Protein AF-0000000068949747 (afdb_homodimer)

Foldseek 3Di:
DPPDDDPCPDPVNVVVVLVCVLCVCQQVLCCVQQVDGLLLLLLLLQQAVPPFDALVRSCVSSVHDSVSSVVSQVVCVVVVQKDWDQDPPPPSGITIHGDPNNNVSNVRSVVSSVVSVCVSCVVDDPVRVVVVVVVVVVVVVVVVVVVVVVVVVVVD/DPDDDDPCPDPVNVVVVLVCVLCVCQQVLCCVQQVDGLLLLLLLLQQAVPPFDALVRSCVSSVHDSVSSVVSQVVCVVVVQKDWDQDPPPPSGITIHGDPNNNVSNVRSVVSSVVSVCVSCVVDDPVRVVVVVVVVVVVVVVVVVVVVVVVVVVVD

pLDDT: mean 90.27, std 13.34, range [43.94, 98.75]

Structure (mmCIF, N/CA/C/O backbone):
data_AF-0000000068949747-model_v1
#
loop_
_entity.id
_entity.type
_entity.pdbx_description
1 polymer 'MarR family transcriptional regulator'
#
loop_
_atom_site.group_PDB
_atom_site.id
_atom_site.type_symbol
_atom_site.label_atom_id
_atom_site.label_alt_id
_atom_site.label_comp_id
_atom_site.label_asym_id
_atom_site.label_entity_id
_atom_site.label_seq_id
_atom_site.pdbx_PDB_ins_code
_atom_site.Cartn_x
_atom_site.Cartn_y
_atom_site.Cartn_z
_atom_site.occupancy
_atom_site.B_iso_or_equiv
_atom_site.auth_seq_id
_atom_site.auth_comp_id
_atom_site.auth_asym_id
_atom_site.auth_atom_id
_atom_site.pdbx_PDB_model_num
ATOM 1 N N . MET A 1 1 ? -10 -22.422 -23.297 1 47.47 1 MET A N 1
ATOM 2 C CA . MET A 1 1 ? -10.062 -21.922 -21.922 1 47.47 1 MET A CA 1
ATOM 3 C C . MET A 1 1 ? -9.211 -20.672 -21.766 1 47.47 1 MET A C 1
ATOM 5 O O . MET A 1 1 ? -8.109 -20.594 -22.297 1 47.47 1 MET A O 1
ATOM 9 N N . LYS A 1 2 ? -9.805 -19.562 -21.672 1 61.66 2 LYS A N 1
ATOM 10 C CA . LYS A 1 2 ? -9.047 -18.312 -21.641 1 61.66 2 LYS A CA 1
ATOM 11 C C . LYS A 1 2 ? -7.906 -18.359 -20.641 1 61.66 2 LYS A C 1
ATOM 13 O O . LYS A 1 2 ? -8.086 -18.844 -19.516 1 61.66 2 LYS A O 1
ATOM 18 N N . PRO A 1 3 ? -6.707 -18.188 -21.109 1 77.12 3 PRO A N 1
ATOM 19 C CA . PRO A 1 3 ? -5.57 -18.25 -20.172 1 77.12 3 PRO A CA 1
ATOM 20 C C . PRO A 1 3 ? -5.793 -17.406 -18.922 1 77.12 3 PRO A C 1
ATOM 22 O O . PRO A 1 3 ? -6.508 -16.406 -18.969 1 77.12 3 PRO A O 1
ATOM 25 N N . LEU A 1 4 ? -5.5 -18.031 -17.781 1 79.44 4 LEU A N 1
ATOM 26 C CA . LEU A 1 4 ? -5.602 -17.297 -16.516 1 79.44 4 LEU A CA 1
ATOM 27 C C . LEU A 1 4 ? -4.797 -16 -16.594 1 79.44 4 LEU 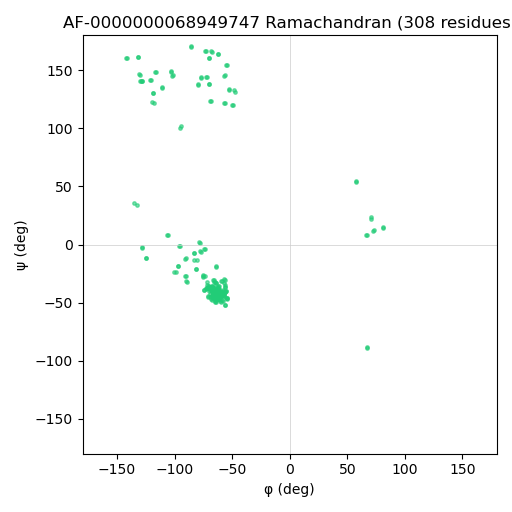A C 1
ATOM 29 O O . LEU A 1 4 ? -3.701 -15.969 -17.156 1 79.44 4 LEU A O 1
ATOM 33 N N . PRO A 1 5 ? -5.418 -14.984 -16.156 1 85.75 5 PRO A N 1
ATOM 34 C CA . PRO A 1 5 ? -4.656 -13.734 -16.109 1 85.75 5 PRO A CA 1
ATOM 35 C C . PRO A 1 5 ? -3.383 -13.844 -15.273 1 85.75 5 PRO A C 1
ATOM 37 O O . PRO A 1 5 ? -3.311 -14.672 -14.359 1 85.75 5 PRO A O 1
ATOM 40 N N . ARG A 1 6 ? -2.443 -13.172 -15.703 1 91.44 6 ARG A N 1
ATOM 41 C CA . ARG A 1 6 ? -1.172 -13.156 -14.984 1 91.44 6 ARG A CA 1
ATOM 42 C C . ARG A 1 6 ? -1.23 -12.219 -13.789 1 91.44 6 ARG A C 1
ATOM 44 O O . ARG A 1 6 ? -1.752 -11.102 -13.883 1 91.44 6 ARG A O 1
ATOM 51 N N . LEU A 1 7 ? -0.661 -12.68 -12.656 1 95.38 7 LEU A N 1
ATOM 52 C CA . LEU A 1 7 ? -0.687 -11.938 -11.398 1 95.38 7 LEU A CA 1
ATOM 53 C C . LEU A 1 7 ? -0.103 -10.539 -11.578 1 95.38 7 LEU A C 1
ATOM 55 O O . LEU A 1 7 ? -0.646 -9.562 -11.055 1 95.38 7 LEU A O 1
ATOM 59 N N . ASP A 1 8 ? 1.012 -10.445 -12.398 1 93.62 8 ASP A N 1
ATOM 60 C CA . ASP A 1 8 ? 1.737 -9.188 -12.523 1 93.62 8 ASP A CA 1
ATOM 61 C C . ASP A 1 8 ? 1.018 -8.227 -13.469 1 93.62 8 ASP A C 1
ATOM 63 O O . ASP A 1 8 ? 1.45 -7.086 -13.648 1 93.62 8 ASP A O 1
ATOM 67 N N . GLN A 1 9 ? -0.154 -8.672 -13.984 1 92.69 9 GLN A N 1
ATOM 68 C CA . GLN A 1 9 ? -0.927 -7.809 -14.875 1 92.69 9 GLN A CA 1
ATOM 69 C C . GLN A 1 9 ? -2.033 -7.082 -14.117 1 92.69 9 GLN A C 1
ATOM 71 O O . GLN A 1 9 ? -2.629 -6.137 -14.633 1 92.69 9 GLN A O 1
ATOM 76 N N . PHE A 1 10 ? -2.344 -7.598 -12.984 1 96 10 PHE A N 1
ATOM 77 C CA . PHE A 1 10 ? -3.383 -6.949 -12.188 1 96 10 PHE A CA 1
ATOM 78 C C . PHE A 1 10 ? -2.893 -5.613 -11.641 1 96 10 PHE A C 1
ATOM 80 O O . PHE A 1 10 ? -1.754 -5.508 -11.18 1 96 10 PHE A O 1
ATOM 87 N N . LEU A 1 11 ? -3.783 -4.598 -11.688 1 96.56 11 LEU A N 1
ATOM 88 C CA . LEU A 1 11 ? -3.451 -3.281 -11.164 1 96.56 11 LEU A CA 1
ATOM 89 C C . LEU A 1 11 ? -3.238 -3.34 -9.648 1 96.56 11 LEU A C 1
ATOM 91 O O . LEU A 1 11 ? -2.3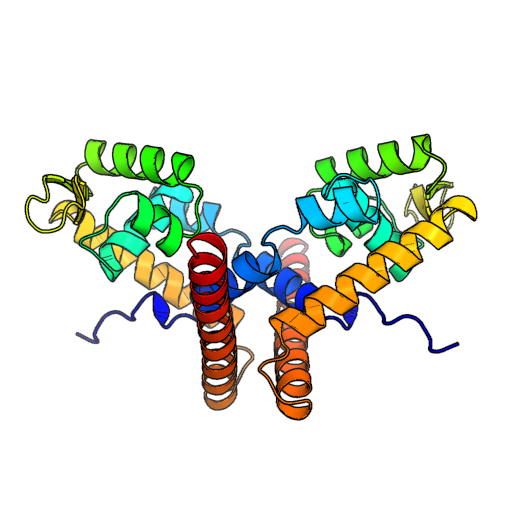98 -2.615 -9.109 1 96.56 11 LEU A O 1
ATOM 95 N N . THR A 1 12 ? -3.945 -4.207 -8.961 1 95.19 12 THR A N 1
ATOM 96 C CA . THR A 1 12 ? -3.766 -4.379 -7.527 1 95.19 12 THR A CA 1
ATOM 97 C C . THR A 1 12 ? -2.336 -4.797 -7.203 1 95.19 12 THR A C 1
ATOM 99 O O . THR A 1 12 ? -1.739 -4.305 -6.242 1 95.19 12 THR A O 1
ATOM 102 N N . TYR A 1 13 ? -1.8 -5.68 -8.023 1 95.81 13 TYR A N 1
ATOM 103 C CA . TYR A 1 13 ? -0.443 -6.172 -7.809 1 95.81 13 TYR A CA 1
ATOM 104 C C . TYR A 1 13 ? 0.58 -5.066 -8.047 1 95.81 13 TYR A C 1
ATOM 106 O O . TYR A 1 13 ? 1.478 -4.855 -7.223 1 95.81 13 TYR A O 1
ATOM 114 N N . ARG A 1 14 ? 0.433 -4.355 -9.133 1 94.62 14 ARG A N 1
ATOM 115 C CA . ARG A 1 14 ? 1.346 -3.271 -9.484 1 94.62 14 ARG A CA 1
ATOM 116 C C . ARG A 1 14 ? 1.289 -2.156 -8.445 1 94.62 14 ARG A C 1
ATOM 118 O O . ARG A 1 14 ? 2.316 -1.569 -8.102 1 94.62 14 ARG A O 1
ATOM 125 N N . LEU A 1 15 ? 0.099 -1.867 -7.961 1 94.94 15 LEU A N 1
ATOM 126 C CA . LEU A 1 15 ? -0.085 -0.87 -6.91 1 94.94 15 LEU A CA 1
ATOM 127 C C . LEU A 1 15 ? 0.679 -1.259 -5.648 1 94.94 15 LEU A C 1
ATOM 129 O O . LEU A 1 15 ? 1.339 -0.417 -5.035 1 94.94 15 LEU A O 1
ATOM 133 N N . HIS A 1 16 ? 0.597 -2.506 -5.301 1 93.31 16 HIS A N 1
ATOM 134 C CA . HIS A 1 16 ? 1.294 -2.994 -4.117 1 93.31 16 HIS A CA 1
ATOM 135 C C . HIS A 1 16 ? 2.805 -2.873 -4.277 1 93.31 16 HIS A C 1
ATOM 137 O O . HIS A 1 16 ? 3.508 -2.52 -3.326 1 93.31 16 HIS A O 1
ATOM 143 N N . GLN A 1 17 ? 3.264 -3.182 -5.434 1 92.88 17 GLN A N 1
ATOM 144 C CA . GLN A 1 17 ? 4.695 -3.082 -5.688 1 92.88 17 GLN A CA 1
ATOM 145 C C . GLN A 1 17 ? 5.184 -1.642 -5.547 1 92.88 17 GLN A C 1
ATOM 147 O O . GLN A 1 17 ? 6.223 -1.388 -4.934 1 92.88 17 GLN A O 1
ATOM 152 N N . VAL A 1 18 ? 4.426 -0.698 -6.051 1 93.56 18 VAL A N 1
ATOM 153 C CA . VAL A 1 18 ? 4.816 0.707 -6 1 93.56 18 VAL A CA 1
ATOM 154 C C . VAL A 1 18 ? 4.695 1.222 -4.566 1 93.56 18 VAL A C 1
ATOM 156 O O . VAL A 1 18 ? 5.531 2.008 -4.109 1 93.56 18 VAL A O 1
ATOM 159 N N . ASN A 1 19 ? 3.678 0.769 -3.865 1 93.19 19 ASN A N 1
ATOM 160 C CA . ASN A 1 19 ? 3.518 1.182 -2.475 1 93.19 19 ASN A CA 1
ATOM 161 C C . ASN A 1 19 ? 4.684 0.704 -1.612 1 93.19 19 ASN A C 1
ATOM 163 O O . ASN A 1 19 ? 5.133 1.422 -0.718 1 93.19 19 ASN A O 1
ATOM 167 N N . LYS A 1 20 ? 5.098 -0.492 -1.832 1 89.88 20 LYS A N 1
ATOM 168 C CA . LYS A 1 20 ? 6.262 -1.004 -1.118 1 89.88 20 LYS A CA 1
ATOM 169 C C . LYS A 1 20 ? 7.484 -0.119 -1.355 1 89.88 20 LYS A C 1
ATOM 171 O O . LYS A 1 20 ? 8.242 0.162 -0.426 1 89.88 20 LYS A O 1
ATOM 176 N N . LEU A 1 21 ? 7.637 0.318 -2.551 1 84.56 21 LEU A N 1
ATOM 177 C CA . LEU A 1 21 ? 8.727 1.225 -2.904 1 84.56 21 LEU A CA 1
ATOM 178 C C . LEU A 1 21 ? 8.578 2.559 -2.18 1 84.56 21 LEU A C 1
ATOM 180 O O . LEU A 1 21 ? 9.562 3.111 -1.683 1 84.56 21 LEU A O 1
ATOM 184 N N . SER A 1 22 ? 7.344 3.008 -2.172 1 88.62 22 SER A N 1
ATOM 185 C CA . SER A 1 22 ? 7.047 4.289 -1.535 1 88.62 22 SER A CA 1
ATOM 186 C C . SER A 1 22 ? 7.277 4.223 -0.029 1 88.62 22 SER A C 1
ATOM 188 O O . SER A 1 22 ? 7.676 5.215 0.586 1 88.62 22 SER A O 1
ATOM 190 N N . ASP A 1 23 ? 7.09 3.117 0.527 1 88.88 23 ASP A N 1
ATOM 191 C CA . ASP A 1 23 ? 7.184 2.965 1.977 1 88.88 23 ASP A CA 1
ATOM 192 C C . ASP A 1 23 ? 8.602 2.602 2.4 1 88.88 23 ASP A C 1
ATOM 194 O O . ASP A 1 23 ? 8.938 2.648 3.588 1 88.88 23 ASP A O 1
ATOM 198 N N . LYS A 1 24 ? 9.352 2.264 1.355 1 85.88 24 LYS A N 1
ATOM 199 C CA . LYS A 1 24 ? 10.727 1.849 1.651 1 85.88 24 LYS A CA 1
ATOM 200 C C . LYS A 1 24 ? 11.477 2.936 2.414 1 85.88 24 LYS A C 1
ATOM 202 O O . LYS A 1 24 ? 11.484 4.098 2.002 1 85.88 24 LYS A O 1
ATOM 207 N N . ASP A 1 25 ? 11.977 2.641 3.578 1 89.44 25 ASP A N 1
ATOM 208 C CA . ASP A 1 25 ? 12.852 3.463 4.41 1 89.44 25 ASP A CA 1
ATOM 209 C C . ASP A 1 25 ? 12.078 4.625 5.031 1 89.44 25 ASP A C 1
ATOM 211 O O . ASP A 1 25 ? 12.68 5.605 5.48 1 89.44 25 ASP A O 1
ATOM 215 N N . SER A 1 26 ? 10.734 4.59 4.941 1 93.69 26 SER A N 1
ATOM 216 C CA . SER A 1 26 ? 9.945 5.664 5.523 1 93.69 26 SER A CA 1
ATOM 217 C C . SER A 1 26 ? 10.203 5.793 7.023 1 93.69 26 SER A C 1
ATOM 219 O O . SER A 1 26 ? 10.383 6.902 7.535 1 93.69 26 SER A O 1
ATOM 221 N N . ALA A 1 27 ? 10.266 4.684 7.672 1 95.06 27 ALA A N 1
ATOM 222 C CA . ALA A 1 27 ? 10.523 4.688 9.109 1 95.06 27 ALA A CA 1
ATOM 223 C C . ALA A 1 27 ? 11.875 5.32 9.43 1 95.06 27 ALA A C 1
ATOM 225 O O . ALA A 1 27 ? 11.977 6.164 10.32 1 95.06 27 ALA A O 1
ATOM 226 N N . ALA A 1 28 ? 12.828 4.945 8.641 1 96.19 28 ALA A N 1
ATOM 227 C CA . ALA A 1 28 ? 14.164 5.5 8.844 1 96.19 28 ALA A CA 1
ATOM 228 C C . ALA A 1 28 ? 14.18 7.004 8.57 1 96.19 28 ALA A C 1
ATOM 230 O O . ALA A 1 28 ? 14.828 7.762 9.289 1 96.19 28 ALA A O 1
ATOM 231 N N . ALA A 1 29 ? 13.492 7.391 7.578 1 96.44 29 ALA A N 1
ATOM 232 C CA . ALA A 1 29 ? 13.461 8.805 7.207 1 96.44 29 ALA A CA 1
ATOM 233 C C . ALA A 1 29 ? 12.82 9.641 8.312 1 96.44 29 ALA A C 1
ATOM 235 O O . ALA A 1 29 ? 13.352 10.695 8.688 1 96.44 29 ALA A O 1
ATOM 236 N N . TYR A 1 30 ? 11.703 9.203 8.859 1 97.44 30 TYR A N 1
ATOM 237 C CA . TYR A 1 30 ? 11.039 9.938 9.93 1 97.44 30 TYR A CA 1
ATOM 238 C C . TYR A 1 30 ? 11.922 10.016 11.172 1 97.44 30 TYR A C 1
ATOM 240 O O . TYR A 1 30 ? 12 11.062 11.812 1 97.44 30 TYR A O 1
ATOM 248 N N . LEU A 1 31 ? 12.531 8.953 11.477 1 97.69 31 LEU A N 1
ATOM 249 C CA . LEU A 1 31 ? 13.398 8.93 12.656 1 97.69 31 LEU A CA 1
ATOM 250 C C . LEU A 1 31 ? 14.586 9.867 12.469 1 97.69 31 LEU A C 1
ATOM 252 O O . LEU A 1 31 ? 14.898 10.656 13.367 1 97.69 31 LEU A O 1
ATOM 256 N N . GLU A 1 32 ? 15.18 9.812 11.328 1 97.44 32 GLU A N 1
ATOM 257 C CA . GLU A 1 32 ? 16.406 10.562 11.062 1 97.44 32 GLU A CA 1
ATOM 258 C C . GLU A 1 32 ? 16.109 12.055 10.914 1 97.44 32 GLU A C 1
ATOM 260 O O . GLU A 1 32 ? 16.875 12.891 11.406 1 97.44 32 GLU A O 1
ATOM 265 N N . GLN A 1 33 ? 15.031 12.375 10.305 1 96.69 33 GLN A N 1
ATOM 266 C CA . GLN A 1 33 ? 14.797 13.766 9.938 1 96.69 33 GLN A CA 1
ATOM 267 C C . GLN A 1 33 ? 13.875 14.453 10.945 1 96.69 33 GLN A C 1
ATOM 269 O O . GLN A 1 33 ? 13.914 15.672 11.094 1 96.69 33 GLN A O 1
ATOM 274 N N . CYS A 1 34 ? 13.078 13.656 11.648 1 97.44 34 CYS A N 1
ATOM 275 C CA . CYS A 1 34 ? 12.094 14.281 12.523 1 97.44 34 CYS A CA 1
ATOM 276 C C . CYS A 1 34 ? 12.234 13.773 13.953 1 97.44 34 CYS A C 1
ATOM 278 O O . CYS A 1 34 ? 11.594 14.297 14.867 1 97.44 34 CYS A O 1
ATOM 280 N N . GLY A 1 35 ? 13 12.742 14.094 1 97.94 35 GLY A N 1
ATOM 281 C CA . GLY A 1 35 ? 13.141 12.164 15.422 1 97.94 35 GLY A CA 1
ATOM 282 C C . GLY A 1 35 ? 11.883 11.453 15.898 1 97.94 35 GLY A C 1
ATOM 283 O O . GLY A 1 35 ? 11.625 11.375 17.094 1 97.94 35 GLY A O 1
ATOM 284 N N . LEU A 1 36 ? 11.047 11.023 15.016 1 98.31 36 LEU A N 1
ATOM 285 C CA . LEU A 1 36 ? 9.773 10.391 15.352 1 98.31 36 LEU A CA 1
ATOM 286 C C . LEU A 1 36 ? 9.695 8.984 14.758 1 98.31 36 LEU A C 1
ATOM 288 O O . LEU A 1 36 ? 10.133 8.758 13.625 1 98.31 36 LEU A O 1
ATOM 292 N N . PRO A 1 37 ? 9.102 8.078 15.555 1 98.06 37 PRO A N 1
ATOM 293 C CA . PRO A 1 37 ? 8.727 6.816 14.922 1 98.06 37 PRO A CA 1
ATOM 294 C C . PRO A 1 37 ? 7.703 7 13.805 1 98.06 37 PRO A C 1
ATOM 296 O O . PRO A 1 37 ? 7.004 8.016 13.758 1 98.06 37 PRO A O 1
ATOM 299 N N . LEU A 1 38 ? 7.562 6 12.984 1 97.25 38 LEU A N 1
ATOM 300 C CA . LEU A 1 38 ? 6.742 6.086 11.781 1 97.25 38 LEU A CA 1
ATOM 301 C C . LEU A 1 38 ? 5.316 6.504 12.117 1 97.25 38 LEU A C 1
ATOM 303 O O . LEU A 1 38 ? 4.781 7.445 11.523 1 97.25 38 LEU A O 1
ATOM 307 N N . GLY A 1 39 ? 4.719 5.785 13.062 1 97.81 39 GLY A N 1
ATOM 308 C CA . GLY A 1 39 ? 3.346 6.086 13.43 1 97.81 39 GLY A CA 1
ATOM 309 C C . GLY A 1 39 ? 3.156 7.516 13.914 1 97.81 39 GLY A C 1
ATOM 310 O O . GLY A 1 39 ? 2.191 8.18 13.531 1 97.81 39 GLY A O 1
ATOM 311 N N . GLU A 1 40 ? 4.055 7.965 14.711 1 98.56 40 GLU A N 1
ATOM 312 C CA . GLU A 1 40 ? 4.004 9.336 15.203 1 98.56 40 GLU A CA 1
ATOM 313 C C . GLU A 1 40 ? 4.227 10.344 14.078 1 98.56 40 GLU A C 1
ATOM 315 O O . GLU A 1 40 ? 3.549 11.367 14.008 1 98.56 40 GLU A O 1
ATOM 320 N N . GLY A 1 41 ? 5.164 10.039 13.25 1 98.44 41 GLY A N 1
ATOM 321 C CA . GLY A 1 41 ? 5.426 10.898 12.102 1 98.44 41 GLY A CA 1
ATOM 322 C C . GLY A 1 41 ? 4.227 11.062 11.188 1 98.44 41 GLY A C 1
ATOM 323 O O . GLY A 1 41 ? 3.885 12.18 10.797 1 98.44 41 GLY A O 1
ATOM 324 N N . ARG A 1 42 ? 3.633 9.961 10.875 1 97.94 42 ARG A N 1
ATOM 325 C CA . ARG A 1 42 ? 2.449 9.992 10.023 1 97.94 42 ARG A CA 1
ATOM 326 C C . ARG A 1 42 ? 1.317 10.773 10.688 1 97.94 42 ARG A C 1
ATOM 328 O O . ARG A 1 42 ? 0.599 11.523 10.023 1 97.94 42 ARG A O 1
ATOM 335 N N . CYS A 1 43 ? 1.176 10.578 11.938 1 98.56 43 CYS A N 1
ATOM 336 C CA . CYS A 1 43 ? 0.145 11.305 12.672 1 98.56 43 CYS A CA 1
ATOM 337 C C . CYS A 1 43 ? 0.431 12.805 12.68 1 98.56 43 CYS A C 1
ATOM 339 O O . CYS A 1 43 ? -0.47 13.609 12.453 1 98.56 43 CYS A O 1
ATOM 341 N N . LEU A 1 44 ? 1.656 13.172 12.922 1 98.69 44 LEU A N 1
ATOM 342 C CA . LEU A 1 44 ? 2.025 14.586 12.93 1 98.69 44 LEU A CA 1
ATOM 343 C C . LEU A 1 44 ? 1.734 15.227 11.578 1 98.69 44 LEU A C 1
ATOM 345 O O . LEU A 1 44 ? 1.176 16.328 11.516 1 98.69 44 LEU A O 1
ATOM 349 N N . ALA A 1 45 ? 2.088 14.539 10.562 1 98.31 45 ALA A N 1
ATOM 350 C CA . ALA A 1 45 ? 1.856 15.039 9.203 1 98.31 45 ALA A CA 1
ATOM 351 C C . ALA A 1 45 ? 0.365 15.211 8.938 1 98.31 45 ALA A C 1
ATOM 353 O O . ALA A 1 45 ? -0.055 16.234 8.375 1 98.31 45 ALA A O 1
ATOM 354 N N . ALA A 1 46 ? -0.369 14.227 9.312 1 98.19 46 ALA A N 1
ATOM 355 C CA . ALA A 1 46 ? -1.811 14.273 9.086 1 98.19 46 ALA A CA 1
ATOM 356 C C . ALA A 1 46 ? -2.461 15.391 9.891 1 98.19 46 ALA A C 1
ATOM 358 O O . ALA A 1 46 ? -3.301 16.141 9.375 1 98.19 46 ALA A O 1
ATOM 359 N N . ILE A 1 47 ? -2.082 15.523 11.086 1 98.12 47 ILE A N 1
ATOM 360 C CA . ILE A 1 47 ? -2.646 16.562 11.938 1 98.12 47 ILE A CA 1
ATOM 361 C C . ILE A 1 47 ? -2.279 17.938 11.383 1 98.12 47 ILE A C 1
ATOM 363 O O . ILE A 1 47 ? -3.131 18.828 11.297 1 98.12 47 ILE A O 1
ATOM 367 N N . GLY A 1 48 ? -1.081 18.141 11.07 1 97.62 48 GLY A N 1
ATOM 368 C CA . GLY A 1 48 ? -0.655 19.406 10.5 1 97.62 48 GLY A CA 1
ATOM 369 C C . GLY A 1 48 ? -1.398 19.781 9.227 1 97.62 48 GLY A C 1
ATOM 370 O O . GLY A 1 48 ? -1.657 20.953 8.969 1 97.62 48 GLY A O 1
ATOM 371 N N . ALA A 1 49 ? -1.808 18.797 8.508 1 97.12 49 ALA A N 1
ATOM 372 C CA . ALA A 1 49 ? -2.408 19.016 7.191 1 97.12 49 ALA A CA 1
ATOM 373 C C . ALA A 1 49 ? -3.92 19.203 7.305 1 97.12 49 ALA A C 1
ATOM 375 O O . ALA A 1 49 ? -4.527 19.922 6.516 1 97.12 49 ALA A O 1
ATOM 376 N N . PHE A 1 50 ? -4.531 18.5 8.328 1 95.94 50 PHE A N 1
ATOM 377 C CA . PHE A 1 50 ? -5.98 18.344 8.234 1 95.94 50 PHE A CA 1
ATOM 378 C C . PHE A 1 50 ? -6.656 18.781 9.531 1 95.94 50 PHE A C 1
ATOM 380 O O . PHE A 1 50 ? -7.887 18.766 9.625 1 95.94 50 PHE A O 1
ATOM 387 N N . ALA A 1 51 ? -5.922 19.156 10.508 1 92.56 51 ALA A N 1
ATOM 388 C CA . ALA A 1 51 ? -6.508 19.469 11.805 1 92.56 51 ALA A CA 1
ATOM 389 C C . ALA A 1 51 ? -7.605 20.531 11.664 1 92.56 51 ALA A C 1
ATOM 391 O O . ALA A 1 51 ? -7.609 21.312 10.711 1 92.56 51 ALA A O 1
ATOM 392 N N . PRO A 1 52 ? -8.539 20.562 12.555 1 94 52 PRO A N 1
ATOM 393 C CA . PRO A 1 52 ? -8.641 19.656 13.703 1 94 52 PRO A CA 1
ATOM 394 C C . PRO A 1 52 ? -9.18 18.266 13.312 1 94 52 PRO A C 1
ATOM 396 O O . PRO A 1 52 ? -10.008 18.156 12.406 1 94 52 PRO A O 1
ATOM 399 N N . LEU A 1 53 ? -8.602 17.188 14.008 1 95.06 53 LEU A N 1
ATOM 400 C CA . LEU A 1 53 ? -8.992 15.82 13.695 1 95.06 53 LEU A CA 1
ATOM 401 C C . LEU A 1 53 ? -9.398 15.07 14.961 1 95.06 53 LEU A C 1
ATOM 403 O O . LEU A 1 53 ? -8.766 15.227 16.016 1 95.06 53 LEU A O 1
ATOM 407 N N . SER A 1 54 ? -10.461 14.242 14.852 1 94.19 54 SER A N 1
ATOM 408 C CA . SER A 1 54 ? -10.688 13.219 15.859 1 94.19 54 SER A CA 1
ATOM 409 C C . SER A 1 54 ? -9.688 12.078 15.727 1 94.19 54 SER A C 1
ATOM 411 O O . SER A 1 54 ? -8.977 11.977 14.719 1 94.19 54 SER A O 1
ATOM 413 N N . VAL A 1 55 ? -9.617 11.25 16.719 1 93.69 55 VAL A N 1
ATOM 414 C CA . VAL A 1 55 ? -8.711 10.109 16.672 1 93.69 55 VAL A CA 1
ATOM 415 C C . VAL A 1 55 ? -9.102 9.188 15.516 1 93.69 55 VAL A C 1
ATOM 417 O O . VAL A 1 55 ? -8.242 8.633 14.828 1 93.69 55 VAL A O 1
ATOM 420 N N . ASN A 1 56 ? -10.344 9.07 15.273 1 92.56 56 ASN A N 1
ATOM 421 C CA . ASN A 1 56 ? -10.82 8.25 14.164 1 92.56 56 ASN A CA 1
ATOM 422 C C . ASN A 1 56 ? -10.422 8.836 12.812 1 92.56 56 ASN A C 1
ATOM 424 O O . ASN A 1 56 ? -9.961 8.109 11.93 1 92.56 56 ASN A O 1
ATOM 428 N N . GLU A 1 57 ? -10.617 10.07 12.672 1 93.75 57 GLU A N 1
ATOM 429 C CA . GLU A 1 57 ? -10.188 10.75 11.445 1 93.75 57 GLU A CA 1
ATOM 430 C C . GLU A 1 57 ? -8.672 10.648 11.266 1 93.75 57 GLU A C 1
ATOM 432 O O . GLU A 1 57 ? -8.188 10.492 10.141 1 93.75 57 GLU A O 1
ATOM 437 N N . LEU A 1 58 ? -7.996 10.758 12.367 1 96.62 58 LEU A N 1
ATOM 438 C CA . LEU A 1 58 ? -6.539 10.664 12.328 1 96.62 58 LEU A CA 1
ATOM 439 C C . LEU A 1 58 ? -6.094 9.297 11.828 1 96.62 58 LEU A C 1
ATOM 441 O O . LEU A 1 58 ? -5.191 9.195 10.992 1 96.62 58 LEU A O 1
ATOM 445 N N . ALA A 1 59 ? -6.738 8.281 12.328 1 95.56 59 ALA A N 1
ATOM 446 C CA . ALA A 1 59 ? -6.41 6.926 11.898 1 95.56 59 ALA A CA 1
ATOM 447 C C . ALA A 1 59 ? -6.543 6.785 10.383 1 95.56 59 ALA A C 1
ATOM 449 O O . ALA A 1 59 ? -5.648 6.25 9.719 1 95.56 59 ALA A O 1
ATOM 450 N N . HIS A 1 60 ? -7.578 7.375 9.812 1 91.81 60 HIS A N 1
ATOM 451 C CA . HIS A 1 60 ? -7.844 7.312 8.383 1 91.81 60 HIS A CA 1
ATOM 452 C C . HIS A 1 60 ? -6.836 8.148 7.594 1 91.81 60 HIS A C 1
ATOM 454 O O . HIS A 1 60 ? -6.215 7.652 6.652 1 91.81 60 HIS A O 1
ATOM 460 N N . ARG A 1 61 ? -6.566 9.32 8.062 1 95.19 61 ARG A N 1
ATOM 461 C CA . ARG A 1 61 ? -5.73 10.273 7.332 1 95.19 61 ARG A CA 1
ATOM 462 C C . ARG A 1 61 ? -4.258 9.883 7.418 1 95.19 61 ARG A C 1
ATOM 464 O O . ARG A 1 61 ? -3.479 10.18 6.508 1 95.19 61 ARG A O 1
ATOM 471 N N . ALA A 1 62 ? -3.855 9.211 8.453 1 96.06 62 ALA A N 1
ATOM 472 C CA . ALA A 1 62 ? -2.467 8.805 8.641 1 96.06 62 ALA A CA 1
ATOM 473 C C . ALA A 1 62 ? -2.24 7.379 8.148 1 96.06 62 ALA A C 1
ATOM 475 O O . ALA A 1 62 ? -1.121 6.863 8.211 1 96.06 62 ALA A O 1
ATOM 476 N N . ASN A 1 63 ? -3.264 6.758 7.684 1 91.5 63 ASN A N 1
ATOM 477 C CA . ASN A 1 63 ? -3.205 5.375 7.219 1 91.5 63 ASN A CA 1
ATOM 478 C C . ASN A 1 63 ? -2.711 4.438 8.32 1 91.5 63 ASN A C 1
ATOM 480 O O . ASN A 1 63 ? -1.771 3.67 8.109 1 91.5 63 ASN A O 1
ATOM 484 N N . LEU A 1 64 ? -3.363 4.496 9.422 1 94.19 64 LEU A N 1
ATOM 485 C CA . LEU A 1 64 ? -3.082 3.674 10.594 1 94.19 64 LEU A CA 1
ATOM 486 C C . LEU A 1 64 ? -4.363 3.043 11.133 1 94.19 64 LEU A C 1
ATOM 488 O O . LEU A 1 64 ? -5.465 3.488 10.812 1 94.19 64 LEU A O 1
ATOM 492 N N . THR A 1 65 ? -4.195 1.993 11.938 1 91.81 65 THR A N 1
ATOM 493 C CA . THR A 1 65 ? -5.332 1.509 12.719 1 91.81 65 THR A CA 1
ATOM 494 C C . THR A 1 65 ? -5.695 2.5 13.82 1 91.81 65 THR A C 1
ATOM 496 O O . THR A 1 65 ? -4.887 3.354 14.188 1 91.81 65 THR A O 1
ATOM 499 N N . LYS A 1 66 ? -6.906 2.375 14.312 1 94.62 66 LYS A N 1
ATOM 500 C CA . LYS A 1 66 ? -7.348 3.254 15.391 1 94.62 66 LYS A CA 1
ATOM 501 C C . LYS A 1 66 ? -6.418 3.154 16.594 1 94.62 66 LYS A C 1
ATOM 503 O O . LYS A 1 66 ? -6.086 4.168 17.219 1 94.62 66 LYS A O 1
ATOM 508 N N . GLY A 1 67 ? -6.02 1.963 16.922 1 96.5 67 GLY A N 1
ATOM 509 C CA . GLY A 1 67 ? -5.117 1.759 18.047 1 96.5 67 GLY A CA 1
ATOM 510 C C . GLY A 1 67 ? -3.77 2.43 17.859 1 96.5 67 GLY A C 1
ATOM 511 O O . GLY A 1 67 ? -3.254 3.07 18.781 1 96.5 67 GLY A O 1
ATOM 512 N N . GLN A 1 68 ? -3.166 2.273 16.703 1 96.56 68 GLN A N 1
ATOM 513 C CA . GLN A 1 68 ? -1.889 2.902 16.375 1 96.56 68 GLN A CA 1
ATOM 514 C C . GLN A 1 68 ? -1.998 4.426 16.422 1 96.56 68 GLN A C 1
ATOM 516 O O . GLN A 1 68 ? -1.11 5.098 16.953 1 96.56 68 GLN A O 1
ATOM 521 N N . ALA A 1 69 ? -3.125 4.895 15.867 1 97.62 69 ALA A N 1
ATOM 522 C CA . ALA A 1 69 ? -3.342 6.34 15.836 1 97.62 69 ALA A CA 1
ATOM 523 C C . ALA A 1 69 ? -3.49 6.898 17.25 1 97.62 69 ALA A C 1
ATOM 525 O O . ALA A 1 69 ? -2.922 7.945 17.562 1 97.62 69 ALA A O 1
ATOM 526 N N . SER A 1 70 ? -4.223 6.227 18.047 1 97.56 70 SER A N 1
ATOM 527 C CA . SER A 1 70 ? -4.434 6.668 19.422 1 97.56 70 SER A CA 1
ATOM 528 C C . SER A 1 70 ? -3.115 6.73 20.188 1 97.56 70 SER A C 1
ATOM 530 O O . SER A 1 70 ? -2.811 7.742 20.828 1 97.56 70 SER A O 1
ATOM 532 N N . ARG A 1 71 ? -2.367 5.695 20.094 1 98.38 71 ARG A N 1
ATOM 533 C CA . ARG A 1 71 ? -1.086 5.633 20.797 1 98.38 71 ARG A CA 1
ATOM 534 C C . ARG A 1 71 ? -0.135 6.711 20.281 1 98.38 71 ARG A C 1
ATOM 536 O O . ARG A 1 71 ? 0.553 7.363 21.078 1 98.38 71 ARG A O 1
ATOM 543 N N . SER A 1 72 ? -0.093 6.84 19.016 1 98.62 72 SER A N 1
ATOM 544 C CA . SER A 1 72 ? 0.785 7.84 18.406 1 98.62 72 SER A CA 1
ATOM 545 C C . SER A 1 72 ? 0.361 9.25 18.797 1 98.62 72 SER A C 1
ATOM 547 O O . SER A 1 72 ? 1.206 10.102 19.078 1 98.62 72 SER A O 1
ATOM 549 N N . ALA A 1 73 ? -0.927 9.469 18.781 1 98.06 73 ALA A N 1
ATOM 550 C CA . ALA A 1 73 ? -1.444 10.766 19.203 1 98.06 73 ALA A CA 1
ATOM 551 C C . ALA A 1 73 ? -1.071 11.07 20.641 1 98.06 73 ALA A C 1
ATOM 553 O O . ALA A 1 73 ? -0.645 12.188 20.969 1 98.06 73 ALA A O 1
ATOM 554 N N . GLN A 1 74 ? -1.263 10.109 21.469 1 98.06 74 GLN A N 1
ATOM 555 C CA . GLN A 1 74 ? -0.921 10.273 22.891 1 98.06 74 GLN A CA 1
ATOM 556 C C . GLN A 1 74 ? 0.561 10.594 23.062 1 98.06 74 GLN A C 1
ATOM 558 O O . GLN A 1 74 ? 0.924 11.453 23.859 1 98.06 74 GLN A O 1
ATOM 563 N N . ALA A 1 75 ? 1.392 9.93 22.344 1 98.69 75 ALA A N 1
ATOM 564 C CA . ALA A 1 75 ? 2.83 10.172 22.406 1 98.69 75 ALA A CA 1
ATOM 565 C C . ALA A 1 75 ? 3.162 11.594 21.969 1 98.69 75 ALA A C 1
ATOM 567 O O . ALA A 1 75 ? 3.99 12.266 22.594 1 98.69 75 ALA A O 1
ATOM 568 N N . LEU A 1 76 ? 2.527 12.062 20.938 1 98.75 76 LEU A N 1
ATOM 569 C CA . LEU A 1 76 ? 2.771 13.398 20.406 1 98.75 76 LEU A CA 1
ATOM 570 C C . LEU A 1 76 ? 2.287 14.461 21.391 1 98.75 76 LEU A C 1
ATOM 572 O O . LEU A 1 76 ? 2.908 15.516 21.531 1 98.75 76 LEU A O 1
ATOM 57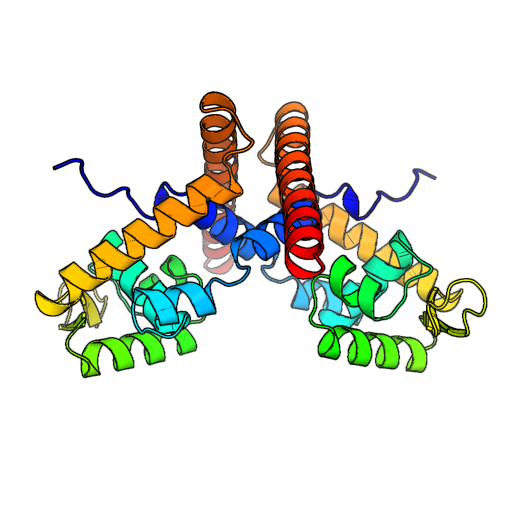6 N N . VAL A 1 77 ? 1.181 14.203 22.031 1 98.38 77 VAL A N 1
ATOM 577 C CA . VAL A 1 77 ? 0.67 15.102 23.062 1 98.38 77 VAL A CA 1
ATOM 578 C C . VAL A 1 77 ? 1.656 15.164 24.234 1 98.38 77 VAL A C 1
ATOM 580 O O . VAL A 1 77 ? 1.976 16.25 24.719 1 98.38 77 VAL A O 1
ATOM 583 N N . ALA A 1 78 ? 2.105 14.055 24.641 1 98.38 78 ALA A N 1
ATOM 584 C CA . ALA A 1 78 ? 3.061 13.977 25.734 1 98.38 78 ALA A CA 1
ATOM 585 C C . ALA A 1 78 ? 4.336 14.75 25.422 1 98.38 78 ALA A C 1
ATOM 587 O O . ALA A 1 78 ? 4.957 15.336 26.312 1 98.38 78 ALA A O 1
ATOM 588 N N . ARG A 1 79 ? 4.73 14.82 24.125 1 97.94 79 ARG A N 1
ATOM 589 C CA . ARG A 1 79 ? 5.934 15.516 23.688 1 97.94 79 ARG A CA 1
ATOM 590 C C . ARG A 1 79 ? 5.672 17.016 23.516 1 97.94 79 ARG A C 1
ATOM 592 O O . ARG A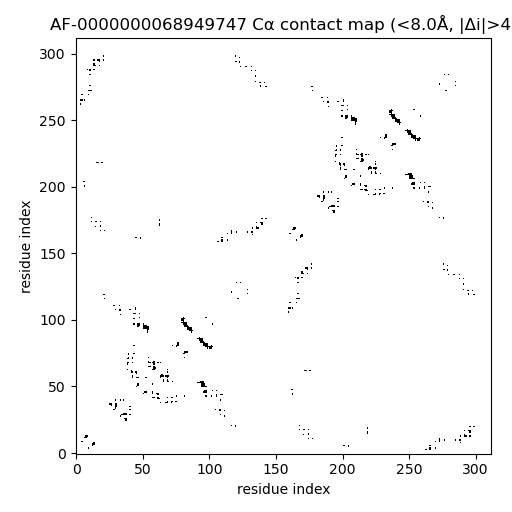 1 79 ? 6.586 17.766 23.188 1 97.94 79 ARG A O 1
ATOM 599 N N . GLY A 1 80 ? 4.422 17.406 23.641 1 98.38 80 GLY A N 1
ATOM 600 C CA . GLY A 1 80 ? 4.055 18.812 23.516 1 98.38 80 GLY A CA 1
ATOM 601 C C . GLY A 1 80 ? 3.928 19.266 22.078 1 98.38 80 GLY A C 1
ATOM 602 O O . GLY A 1 80 ? 3.904 20.469 21.797 1 98.38 80 GLY A O 1
ATOM 603 N N . LEU A 1 81 ? 3.855 18.328 21.109 1 98.69 81 LEU A N 1
ATOM 604 C CA . LEU A 1 81 ? 3.816 18.641 19.688 1 98.69 81 LEU A CA 1
ATOM 605 C C . LEU A 1 81 ? 2.379 18.797 19.203 1 98.69 81 LEU A C 1
ATOM 607 O O . LEU A 1 81 ? 2.125 19.438 18.188 1 98.69 81 LEU A O 1
ATOM 611 N N . VAL A 1 82 ? 1.462 18.141 19.875 1 98.62 82 VAL A N 1
ATOM 612 C CA . VAL A 1 82 ? 0.044 18.125 19.531 1 98.62 82 VAL A CA 1
ATOM 613 C C . VAL A 1 82 ? -0.792 18.453 20.766 1 98.62 82 VAL A C 1
ATOM 615 O O . VAL A 1 82 ? -0.453 18.047 21.875 1 98.62 82 VAL A O 1
ATOM 618 N N . SER A 1 83 ? -1.784 19.203 20.531 1 97.88 83 SER A N 1
ATOM 619 C CA . SER A 1 83 ? -2.744 19.484 21.594 1 97.88 83 SER A CA 1
ATOM 620 C C . SER A 1 83 ? -4.027 18.672 21.406 1 97.88 83 SER A C 1
ATOM 622 O O . SER A 1 83 ? -4.371 18.312 20.281 1 97.88 83 SER A O 1
ATOM 624 N N . LYS A 1 84 ? -4.59 18.375 22.453 1 94.62 84 LYS A N 1
ATOM 625 C CA . LYS A 1 84 ? -5.867 17.672 22.5 1 94.62 84 LYS A CA 1
ATOM 626 C C . LYS A 1 84 ? -6.93 18.516 23.203 1 94.62 84 LYS A C 1
ATOM 628 O O . LYS A 1 84 ? -6.699 19.031 24.312 1 94.62 84 LYS A O 1
ATOM 633 N N . GLU A 1 85 ? -8.055 18.812 22.547 1 91.69 85 GLU A N 1
ATOM 634 C CA . GLU A 1 85 ? -9.125 19.609 23.141 1 91.69 85 GLU A CA 1
ATOM 635 C C . GLU A 1 85 ? -10.484 18.938 22.984 1 91.69 85 GLU A C 1
ATOM 637 O O . GLU A 1 85 ? -10.711 18.234 22 1 91.69 85 GLU A O 1
ATOM 642 N N . ALA A 1 86 ? -11.297 19.141 23.969 1 85.88 86 ALA A N 1
ATOM 643 C CA . ALA A 1 86 ? -12.664 18.641 23.875 1 85.88 86 ALA A CA 1
ATOM 644 C C . ALA A 1 86 ? -13.461 19.406 22.812 1 85.88 86 ALA A C 1
ATOM 646 O O . ALA A 1 86 ? -13.305 20.609 22.672 1 85.88 86 ALA A O 1
ATOM 647 N N . SER A 1 87 ? -13.977 18.656 21.891 1 75.38 87 SER A N 1
ATOM 648 C CA . SER A 1 87 ? -14.789 19.312 20.875 1 75.38 87 SER A CA 1
ATOM 649 C C . SER A 1 87 ? -16.266 19.266 21.234 1 75.38 87 SER A C 1
ATOM 651 O O . SER A 1 87 ? -16.812 18.203 21.562 1 75.38 87 SER A O 1
ATOM 653 N N . GLU A 1 88 ? -16.906 20.266 21.734 1 65.44 88 GLU A N 1
ATOM 654 C CA . GLU A 1 88 ? -18.328 20.328 22.031 1 65.44 88 GLU A CA 1
ATOM 655 C C . GLU A 1 88 ? -19.172 20.266 20.75 1 65.44 88 GLU A C 1
ATOM 657 O O . GLU A 1 88 ? -20.312 19.797 20.781 1 65.44 88 GLU A O 1
ATOM 662 N N . ALA A 1 89 ? -18.578 20.797 19.828 1 57.94 89 ALA A N 1
ATOM 663 C CA . ALA A 1 89 ? -19.406 21.25 18.719 1 57.94 89 ALA A CA 1
ATOM 664 C C . ALA A 1 89 ? -19.984 20.062 17.953 1 57.94 89 ALA A C 1
ATOM 666 O O . ALA A 1 89 ? -21.125 20.094 17.5 1 57.94 89 ALA A O 1
ATOM 667 N N . ASP A 1 90 ? -19.188 19.109 17.688 1 60.56 90 ASP A N 1
ATOM 668 C CA . ASP A 1 90 ? -19.766 18.219 16.688 1 60.56 90 ASP A CA 1
ATOM 669 C C . ASP A 1 90 ? -19.625 16.766 17.094 1 60.56 90 ASP A C 1
ATOM 671 O O . ASP A 1 90 ? -19.562 15.875 16.234 1 60.56 90 ASP A O 1
ATOM 675 N N . GLY A 1 91 ? -19.719 16.656 18.422 1 63.28 91 GLY A N 1
ATOM 676 C CA . GLY A 1 91 ? -19.75 15.273 18.859 1 63.28 91 GLY A CA 1
ATOM 677 C C . GLY A 1 91 ? -18.453 14.539 18.609 1 63.28 91 GLY A C 1
ATOM 678 O O . GLY A 1 91 ? -18.406 13.312 18.672 1 63.28 91 GLY A O 1
ATOM 679 N N . ARG A 1 92 ? -17.484 15.367 18.188 1 64.25 92 ARG A N 1
ATOM 680 C CA . ARG A 1 92 ? -16.234 14.68 17.844 1 64.25 92 ARG A CA 1
ATOM 681 C C . ARG A 1 92 ? -15.508 14.227 19.094 1 64.25 92 ARG A C 1
ATOM 683 O O . ARG A 1 92 ? -14.578 13.422 19.016 1 64.25 92 ARG A O 1
ATOM 690 N N . GLY A 1 93 ? -16.078 14.594 20.125 1 79.62 93 GLY A N 1
ATOM 691 C CA . GLY A 1 93 ? -15.43 14.273 21.391 1 79.62 93 GLY A CA 1
ATOM 692 C C . GLY A 1 93 ? -14.125 15.016 21.594 1 79.62 93 GLY A C 1
ATOM 693 O O . GLY A 1 93 ? -14.117 16.203 21.906 1 79.62 93 GLY A O 1
ATOM 694 N N . VAL A 1 94 ? -13 14.438 21.109 1 86.62 94 VAL A N 1
ATOM 695 C CA . VAL A 1 94 ? -11.672 15.023 21.266 1 86.62 94 VAL A CA 1
ATOM 696 C C . VAL A 1 94 ? -11.07 15.312 19.906 1 86.62 94 VAL A C 1
ATOM 698 O O . VAL A 1 94 ? -11.164 14.492 18.984 1 86.62 94 VAL A O 1
ATOM 701 N N . VAL A 1 95 ? -10.578 16.594 19.812 1 94.12 95 VAL A N 1
ATOM 702 C CA . VAL A 1 95 ? -9.961 16.938 18.531 1 94.12 95 VAL A CA 1
ATOM 703 C C . VAL A 1 95 ? -8.477 17.25 18.75 1 94.12 95 VAL A C 1
ATOM 705 O O . VAL A 1 95 ? -8.094 17.766 19.797 1 94.12 95 VAL A O 1
ATOM 708 N N . LEU A 1 96 ? -7.633 16.969 17.781 1 97.44 96 LEU A N 1
ATOM 709 C CA . LEU A 1 96 ? -6.18 17.094 17.797 1 97.44 96 LEU A CA 1
ATOM 710 C C . LEU A 1 96 ? -5.723 18.219 16.875 1 97.44 96 LEU A C 1
ATOM 712 O O . LEU A 1 96 ? -6.238 18.359 15.766 1 97.44 96 LEU A O 1
ATOM 716 N N . SER A 1 97 ? -4.789 19.047 17.375 1 97.69 97 SER A N 1
ATOM 717 C CA . SER A 1 97 ? -4.168 20.109 16.594 1 97.69 97 SER A CA 1
ATOM 718 C C . SER A 1 97 ? -2.686 20.234 16.922 1 97.69 97 SER A C 1
ATOM 720 O O . SER A 1 97 ? -2.24 19.812 17.984 1 97.69 97 SER A O 1
ATOM 722 N N . LEU A 1 98 ? -1.996 20.875 15.984 1 98.06 98 LEU A N 1
ATOM 723 C CA . LEU A 1 98 ? -0.588 21.125 16.266 1 98.06 98 LEU A CA 1
ATOM 724 C C . LEU A 1 98 ? -0.438 22.219 17.312 1 98.06 98 LEU A C 1
ATOM 726 O O . LEU A 1 98 ? -1.192 23.188 17.328 1 98.06 98 LEU A O 1
ATOM 730 N N . THR A 1 99 ? 0.588 22.047 18.172 1 98.31 99 THR A N 1
ATOM 731 C CA . THR A 1 99 ? 1.043 23.156 19 1 98.31 99 THR A CA 1
ATOM 732 C C . THR A 1 99 ? 2.045 24.016 18.25 1 98.31 99 THR A C 1
ATOM 734 O O . THR A 1 99 ? 2.461 23.672 17.141 1 98.31 99 THR A O 1
ATOM 737 N N . ALA A 1 100 ? 2.377 25.172 18.844 1 98.06 100 ALA A N 1
ATOM 738 C CA . ALA A 1 100 ? 3.42 26.031 18.281 1 98.06 100 ALA A CA 1
ATOM 739 C C . ALA A 1 100 ? 4.738 25.266 18.156 1 98.06 100 ALA A C 1
ATOM 741 O O . ALA A 1 100 ? 5.504 25.5 17.219 1 98.06 100 ALA A O 1
ATOM 742 N N . GLN A 1 101 ? 4.914 24.359 19.109 1 97.38 101 GLN A N 1
ATOM 743 C CA . GLN A 1 101 ? 6.137 23.562 19.109 1 97.38 101 GLN A CA 1
ATOM 744 C C . GLN A 1 101 ? 6.105 22.5 18.031 1 97.38 101 GLN A C 1
ATOM 746 O O . GLN A 1 101 ? 7.148 22.109 17.5 1 97.38 101 GLN A O 1
ATOM 751 N N . GLY A 1 102 ? 4.934 22.078 17.656 1 98.25 102 GLY A N 1
ATOM 752 C CA . GLY A 1 102 ? 4.781 21.016 16.656 1 98.25 102 GLY A CA 1
ATOM 753 C C . GLY A 1 102 ? 4.914 21.516 15.234 1 98.25 102 GLY A C 1
ATOM 754 O O . GLY A 1 102 ? 5.195 20.734 14.32 1 98.25 102 GLY A O 1
ATOM 755 N N . LYS A 1 103 ? 4.719 22.797 14.984 1 97.75 103 LYS A N 1
ATOM 756 C CA . LYS A 1 103 ? 4.648 23.375 13.648 1 97.75 103 LYS A CA 1
ATOM 757 C C . LYS A 1 103 ? 5.984 23.25 12.922 1 97.75 103 LYS A C 1
ATOM 759 O O . LYS A 1 103 ? 6.035 22.859 11.758 1 97.75 103 LYS A O 1
ATOM 764 N N . PRO A 1 104 ? 7.129 23.547 13.617 1 97.31 104 PRO A N 1
ATOM 765 C CA . PRO A 1 104 ? 8.414 23.391 12.922 1 97.31 104 PRO A CA 1
ATOM 766 C C . PRO A 1 104 ? 8.68 21.953 12.508 1 97.31 104 PRO A C 1
ATOM 768 O O . PRO A 1 104 ? 9.203 21.703 11.414 1 97.31 104 PRO A O 1
ATOM 771 N N . LEU A 1 105 ? 8.273 21.047 13.352 1 97.81 105 LEU A N 1
ATOM 772 C CA . LEU A 1 105 ? 8.5 19.641 13.031 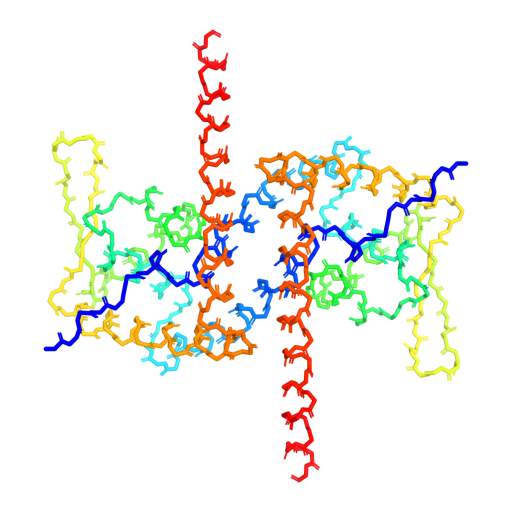1 97.81 105 LEU A CA 1
ATOM 773 C C . LEU A 1 105 ? 7.59 19.188 11.898 1 97.81 105 LEU A C 1
ATOM 775 O O . LEU A 1 105 ? 7.996 18.375 11.055 1 97.81 105 LEU A O 1
ATOM 779 N N . TYR A 1 106 ? 6.43 19.734 11.906 1 98 106 TYR A N 1
ATOM 780 C CA . TYR A 1 106 ? 5.527 19.469 10.789 1 98 106 TYR A CA 1
ATOM 781 C C . TYR A 1 106 ? 6.141 19.938 9.469 1 98 106 TYR A C 1
ATOM 783 O O . TYR A 1 106 ? 6.09 19.234 8.469 1 98 106 TYR A O 1
ATOM 791 N N . ARG A 1 107 ? 6.727 21.078 9.469 1 97 107 ARG A N 1
ATOM 792 C CA . ARG A 1 107 ? 7.355 21.609 8.266 1 97 107 ARG A CA 1
ATOM 793 C C . ARG A 1 107 ? 8.5 20.719 7.797 1 97 107 ARG A C 1
ATOM 795 O O . ARG A 1 107 ? 8.664 20.484 6.598 1 97 107 ARG A O 1
ATOM 802 N N . GLN A 1 108 ? 9.195 20.203 8.734 1 97.19 108 GLN A N 1
ATOM 803 C CA . GLN A 1 108 ? 10.266 19.281 8.406 1 97.19 108 GLN A CA 1
ATOM 804 C C . GLN A 1 108 ? 9.719 17.984 7.789 1 97.19 108 GLN A C 1
ATOM 806 O O . GLN A 1 108 ? 10.258 17.484 6.801 1 97.19 108 GLN A O 1
ATOM 811 N N . ALA A 1 109 ? 8.688 17.5 8.367 1 97.75 109 ALA A N 1
ATOM 812 C CA . ALA A 1 109 ? 8.078 16.266 7.891 1 97.75 109 ALA A CA 1
ATOM 813 C C . ALA A 1 109 ? 7.547 16.438 6.469 1 97.75 109 ALA A C 1
ATOM 815 O O . ALA A 1 109 ? 7.797 15.586 5.605 1 97.75 109 ALA A O 1
ATOM 816 N N . ILE A 1 110 ? 6.863 17.531 6.242 1 97.44 110 ILE A N 1
ATOM 817 C CA . ILE A 1 110 ? 6.242 17.75 4.941 1 97.44 110 ILE A CA 1
ATOM 818 C C . ILE A 1 110 ? 7.324 17.953 3.881 1 97.44 110 ILE A C 1
ATOM 820 O O . ILE A 1 110 ? 7.176 17.516 2.738 1 97.44 110 ILE A O 1
ATOM 824 N N . THR A 1 111 ? 8.414 18.594 4.246 1 96.44 111 THR A N 1
ATOM 825 C CA . THR A 1 111 ? 9.547 18.781 3.338 1 96.44 111 THR A CA 1
ATOM 826 C C . THR A 1 111 ? 10.18 17.438 2.982 1 96.44 111 THR A C 1
ATOM 828 O O . THR A 1 111 ? 10.5 17.188 1.819 1 96.44 111 THR A O 1
ATOM 831 N N . MET A 1 112 ? 10.32 16.625 3.955 1 96.44 112 MET A N 1
ATOM 832 C CA . MET A 1 112 ? 10.852 15.281 3.746 1 96.44 112 MET A CA 1
ATOM 833 C C . MET A 1 112 ? 9.945 14.469 2.822 1 96.44 112 MET A C 1
ATOM 835 O O . MET A 1 112 ? 10.422 13.828 1.884 1 96.44 112 MET A O 1
ATOM 839 N N . ILE A 1 113 ? 8.648 14.562 3.062 1 96.81 113 ILE A N 1
ATOM 840 C CA . ILE A 1 113 ? 7.672 13.844 2.252 1 96.81 113 ILE A CA 1
ATOM 841 C C . ILE A 1 113 ? 7.727 14.344 0.811 1 96.81 113 ILE A C 1
ATOM 843 O O . ILE A 1 113 ? 7.684 13.555 -0.132 1 96.81 113 ILE A O 1
ATOM 847 N N . ALA A 1 114 ? 7.844 15.617 0.658 1 96.38 114 ALA A N 1
ATOM 848 C CA . ALA A 1 114 ? 7.918 16.234 -0.667 1 96.38 114 ALA A CA 1
ATOM 849 C C . ALA A 1 114 ? 9.141 15.727 -1.434 1 96.38 114 ALA A C 1
ATOM 851 O O . ALA A 1 114 ? 9.039 15.398 -2.619 1 96.38 114 ALA A O 1
ATOM 852 N N . ARG A 1 115 ? 10.234 15.703 -0.757 1 94.88 115 ARG A N 1
ATOM 853 C CA . ARG A 1 115 ? 11.469 15.234 -1.376 1 94.88 115 ARG A CA 1
ATOM 854 C C . ARG A 1 115 ? 11.344 13.781 -1.808 1 94.88 115 ARG A C 1
ATOM 856 O O . ARG A 1 115 ? 11.719 13.422 -2.928 1 94.88 115 ARG A O 1
ATOM 863 N N . ARG A 1 116 ? 10.852 12.969 -0.985 1 94.12 116 ARG A N 1
ATOM 864 C CA . ARG A 1 116 ? 10.695 11.547 -1.291 1 94.12 116 ARG A CA 1
ATOM 865 C C . ARG A 1 116 ? 9.719 11.344 -2.443 1 94.12 116 ARG A C 1
ATOM 867 O O . ARG A 1 116 ? 9.953 10.508 -3.324 1 94.12 116 ARG A O 1
ATOM 874 N N . ASN A 1 117 ? 8.648 12.055 -2.375 1 95.81 117 ASN A N 1
ATOM 875 C CA . ASN A 1 117 ? 7.68 12.016 -3.469 1 95.81 117 ASN A CA 1
ATOM 876 C C . ASN A 1 117 ? 8.336 12.336 -4.809 1 95.81 117 ASN A C 1
ATOM 878 O O . ASN A 1 117 ? 8.141 11.609 -5.789 1 95.81 117 ASN A O 1
ATOM 882 N N . ALA A 1 118 ? 9.133 13.352 -4.82 1 94.5 118 ALA A N 1
ATOM 883 C CA . ALA A 1 118 ? 9.812 13.766 -6.043 1 94.5 118 ALA A CA 1
ATOM 884 C C . ALA A 1 118 ? 10.805 12.711 -6.508 1 94.5 118 ALA A C 1
ATOM 886 O O . ALA A 1 118 ? 10.961 12.477 -7.711 1 94.5 118 ALA A O 1
ATOM 887 N N . GLU A 1 119 ? 11.461 12.07 -5.57 1 92.69 119 GLU A N 1
ATOM 888 C CA . GLU A 1 119 ? 12.43 11.039 -5.895 1 92.69 119 GLU A CA 1
ATOM 889 C C . GLU A 1 119 ? 11.758 9.82 -6.531 1 92.69 119 GLU A C 1
ATOM 891 O O . GLU A 1 119 ? 12.25 9.281 -7.527 1 92.69 119 GLU A O 1
ATOM 896 N N . ILE A 1 120 ? 10.68 9.414 -6.031 1 93 120 ILE A N 1
ATOM 897 C CA . ILE A 1 120 ? 10 8.203 -6.465 1 93 120 ILE A CA 1
ATOM 898 C C . ILE A 1 120 ? 9.328 8.438 -7.812 1 93 120 ILE A C 1
ATOM 900 O O . ILE A 1 120 ? 9.391 7.59 -8.703 1 93 120 ILE A O 1
ATOM 904 N N . PHE A 1 121 ? 8.758 9.586 -7.996 1 96.31 121 PHE A N 1
ATOM 905 C CA . PHE A 1 121 ? 7.914 9.82 -9.164 1 96.31 121 PHE A CA 1
ATOM 906 C C . PHE A 1 121 ? 8.625 10.695 -10.18 1 96.31 121 PHE A C 1
ATOM 908 O O . PHE A 1 121 ? 8.008 11.164 -11.141 1 96.31 121 PHE A O 1
ATOM 915 N N . GLY A 1 122 ? 9.891 10.93 -9.898 1 94.88 122 GLY A N 1
ATOM 916 C CA . GLY A 1 122 ? 10.68 11.812 -10.75 1 94.88 122 GLY A CA 1
ATOM 917 C C . GLY A 1 122 ? 10.852 11.281 -12.156 1 94.88 122 GLY A C 1
ATOM 918 O O . GLY A 1 122 ? 11.195 12.031 -13.07 1 94.88 122 GLY A O 1
ATOM 919 N N . CYS A 1 123 ? 10.656 10.008 -12.406 1 96 123 CYS A N 1
ATOM 920 C CA . CYS A 1 123 ? 10.812 9.398 -13.719 1 96 123 CYS A CA 1
ATOM 921 C C . CYS A 1 123 ? 9.602 9.688 -14.602 1 96 123 CYS A C 1
ATOM 923 O O . CYS A 1 123 ? 9.617 9.391 -15.797 1 96 123 CYS A O 1
ATOM 925 N N . LEU A 1 124 ? 8.594 10.297 -14.086 1 97.69 124 LEU A N 1
ATOM 926 C CA . LEU A 1 124 ? 7.402 10.68 -14.836 1 97.69 124 LEU A CA 1
ATOM 927 C C . LEU A 1 124 ? 7.426 12.172 -15.172 1 97.69 124 LEU A C 1
ATOM 929 O O . LEU A 1 124 ? 7.91 12.984 -14.383 1 97.69 124 LEU A O 1
ATOM 933 N N . SER A 1 125 ? 6.895 12.555 -16.344 1 97.94 125 SER A N 1
ATOM 934 C CA . SER A 1 125 ? 6.734 13.969 -16.703 1 97.94 125 SER A CA 1
ATOM 935 C C . SER A 1 125 ? 5.695 14.641 -15.812 1 97.94 125 SER A C 1
ATOM 937 O O . SER A 1 125 ? 4.926 13.961 -15.125 1 97.94 125 SER A O 1
ATOM 939 N N . ASP A 1 126 ? 5.668 15.969 -15.828 1 96.94 126 ASP A N 1
ATOM 940 C CA . ASP A 1 126 ? 4.676 16.719 -15.062 1 96.94 126 ASP A CA 1
ATOM 941 C C . ASP A 1 126 ? 3.258 16.328 -15.477 1 96.94 126 ASP A C 1
ATOM 943 O O . ASP A 1 126 ? 2.379 16.172 -14.625 1 96.94 126 ASP A O 1
ATOM 947 N N . ALA A 1 127 ? 3.072 16.141 -16.719 1 97.75 127 ALA A N 1
ATOM 948 C CA . ALA A 1 127 ? 1.759 15.758 -17.234 1 97.75 127 ALA A CA 1
ATOM 949 C C . ALA A 1 127 ? 1.369 14.359 -16.781 1 97.75 127 ALA A C 1
ATOM 951 O O . ALA A 1 127 ? 0.213 14.109 -16.438 1 97.75 127 ALA A O 1
ATOM 952 N N . GLU A 1 128 ? 2.334 13.469 -16.781 1 97.81 128 GLU A N 1
ATOM 953 C CA . GLU A 1 128 ? 2.09 12.102 -16.359 1 97.81 128 GLU A CA 1
ATOM 954 C C . GLU A 1 128 ? 1.774 12.039 -14.859 1 97.81 128 GLU A C 1
ATOM 956 O O . GLU A 1 128 ? 0.901 11.281 -14.438 1 97.81 128 GLU A O 1
ATOM 961 N N . ARG A 1 129 ? 2.467 12.828 -14.094 1 97.81 129 ARG A N 1
ATOM 962 C CA . ARG A 1 129 ? 2.213 12.883 -12.656 1 97.81 129 ARG A CA 1
ATOM 963 C C . ARG A 1 129 ? 0.814 13.414 -12.367 1 97.81 129 ARG A C 1
ATOM 965 O O . ARG A 1 129 ? 0.115 12.898 -11.492 1 97.81 129 ARG A O 1
ATOM 972 N N . ALA A 1 130 ? 0.437 14.445 -13.094 1 97.44 130 ALA A N 1
ATOM 973 C CA . ALA A 1 130 ? -0.899 15.016 -12.93 1 97.44 130 ALA A CA 1
ATOM 974 C C . ALA A 1 130 ? -1.975 13.992 -13.297 1 97.44 130 ALA A C 1
ATOM 976 O O . ALA A 1 130 ? -2.984 13.867 -12.602 1 97.44 130 ALA A O 1
ATOM 977 N N . LEU A 1 131 ? -1.744 13.289 -14.352 1 97.56 131 LEU A N 1
ATOM 978 C CA . LEU A 1 131 ? -2.682 12.266 -14.797 1 97.56 131 LEU A CA 1
ATOM 979 C C . LEU A 1 131 ? -2.785 11.141 -13.773 1 97.56 131 LEU A C 1
ATOM 981 O O . LEU A 1 131 ? -3.887 10.703 -13.43 1 97.56 131 LEU A O 1
ATOM 985 N N . LEU A 1 132 ? -1.628 10.656 -13.352 1 98.06 132 LEU A N 1
ATOM 986 C CA . LEU A 1 132 ? -1.613 9.625 -12.312 1 98.06 132 LEU A CA 1
ATOM 987 C C . LEU A 1 132 ? -2.391 10.078 -11.086 1 98.06 132 LEU A C 1
ATOM 989 O O . LEU A 1 132 ? -3.227 9.336 -10.562 1 98.06 132 LEU A O 1
ATOM 993 N N . GLY A 1 133 ? -2.129 11.312 -10.656 1 97.75 133 GLY A N 1
ATOM 994 C CA . GLY A 1 133 ? -2.857 11.867 -9.531 1 97.75 133 GLY A CA 1
ATOM 995 C C . GLY A 1 133 ? -4.359 11.883 -9.734 1 97.75 133 GLY A C 1
ATOM 996 O O . GLY A 1 133 ? -5.117 11.508 -8.836 1 97.75 133 GLY A O 1
ATOM 997 N N . SER A 1 134 ? -4.773 12.273 -10.883 1 97.75 134 SER A N 1
ATOM 998 C CA . SER A 1 134 ? -6.199 12.344 -11.188 1 97.75 134 SER A CA 1
ATOM 999 C C . SER A 1 134 ? -6.844 10.961 -11.172 1 97.75 134 SER A C 1
ATOM 1001 O O . SER A 1 134 ? -7.973 10.805 -10.711 1 97.75 134 SER A O 1
ATOM 1003 N N . LEU A 1 135 ? -6.188 9.977 -11.734 1 97.81 135 LEU A N 1
ATOM 1004 C CA . LEU A 1 135 ? -6.699 8.609 -11.75 1 97.81 135 LEU A CA 1
ATOM 1005 C C . LEU A 1 135 ? -6.812 8.055 -10.328 1 97.81 135 LEU A C 1
ATOM 1007 O O . LEU A 1 135 ? -7.812 7.43 -9.984 1 97.81 135 LEU A O 1
ATOM 1011 N N . LEU A 1 136 ? -5.797 8.297 -9.5 1 96.94 136 LEU A N 1
ATOM 1012 C CA . LEU A 1 136 ? -5.816 7.828 -8.117 1 96.94 136 LEU A CA 1
ATOM 1013 C C . LEU A 1 136 ? -6.938 8.5 -7.332 1 96.94 136 LEU A C 1
ATOM 1015 O O . LEU A 1 136 ? -7.613 7.852 -6.531 1 96.94 136 LEU A O 1
ATOM 1019 N N . ASP A 1 137 ? -7.16 9.797 -7.59 1 96.31 137 ASP A N 1
ATOM 1020 C CA . ASP A 1 137 ? -8.242 10.523 -6.934 1 96.31 137 ASP A CA 1
ATOM 1021 C C . ASP A 1 137 ? -9.602 9.906 -7.27 1 96.31 137 ASP A C 1
ATOM 1023 O O . ASP A 1 137 ? -10.469 9.797 -6.406 1 96.31 137 ASP A O 1
ATOM 1027 N N . ARG A 1 138 ? -9.773 9.547 -8.445 1 96.25 138 ARG A N 1
ATOM 1028 C CA . ARG A 1 138 ? -11.039 8.953 -8.867 1 96.25 138 ARG A CA 1
ATOM 1029 C C . ARG A 1 138 ? -11.258 7.602 -8.188 1 96.25 138 ARG A C 1
ATOM 1031 O O . ARG A 1 138 ? -12.391 7.262 -7.836 1 96.25 138 ARG A O 1
ATOM 1038 N N . LEU A 1 139 ? -10.195 6.84 -8.07 1 95.5 139 LEU A N 1
ATOM 1039 C CA . LEU A 1 139 ? -10.305 5.551 -7.395 1 95.5 139 LEU A CA 1
ATOM 1040 C C . LEU A 1 139 ? -10.719 5.73 -5.938 1 95.5 139 LEU A C 1
ATOM 1042 O O . LEU A 1 139 ? -11.57 4.996 -5.438 1 95.5 139 LEU A O 1
ATOM 1046 N N . VAL A 1 140 ? -10.148 6.707 -5.246 1 92.31 140 VAL A N 1
ATOM 1047 C CA . VAL A 1 140 ? -10.477 6.992 -3.854 1 92.31 140 VAL A CA 1
ATOM 1048 C C . VAL A 1 140 ? -11.938 7.438 -3.748 1 92.31 140 VAL A C 1
ATOM 1050 O O . VAL A 1 140 ? -12.664 6.988 -2.861 1 92.31 140 VAL A O 1
ATOM 1053 N N . ALA A 1 141 ? -12.344 8.25 -4.652 1 91.75 141 ALA A N 1
ATOM 1054 C CA . ALA A 1 141 ? -13.719 8.75 -4.656 1 91.75 141 ALA A CA 1
ATOM 1055 C C . ALA A 1 141 ? -14.711 7.613 -4.895 1 91.75 141 ALA A C 1
ATOM 1057 O O . ALA A 1 141 ? -15.773 7.57 -4.277 1 91.75 141 ALA A O 1
ATOM 1058 N N . HIS A 1 142 ? -14.344 6.77 -5.797 1 90.31 142 HIS A N 1
ATOM 1059 C CA . HIS A 1 142 ? -15.188 5.629 -6.133 1 90.31 142 HIS A CA 1
ATOM 1060 C C . HIS A 1 142 ? -15.398 4.723 -4.922 1 90.31 142 HIS A C 1
ATOM 1062 O O . HIS A 1 142 ? -16.5 4.23 -4.691 1 90.31 142 HIS A O 1
ATOM 1068 N N . ALA A 1 143 ? -14.359 4.465 -4.121 1 82.81 143 ALA A N 1
ATOM 1069 C CA . ALA A 1 143 ? -14.43 3.605 -2.943 1 82.81 143 ALA A CA 1
ATOM 1070 C C . ALA A 1 143 ? -15.289 4.234 -1.853 1 82.81 143 ALA A C 1
ATOM 1072 O O . ALA A 1 143 ? -16.016 3.529 -1.142 1 82.81 143 ALA A O 1
ATOM 1073 N N . GLY A 1 144 ? -15.102 5.559 -1.607 1 76.06 144 GLY A N 1
ATOM 1074 C CA . GLY A 1 144 ? -15.93 6.262 -0.642 1 76.06 144 GLY A CA 1
ATOM 1075 C C . GLY A 1 144 ? -17.406 6.164 -0.943 1 76.06 144 GLY A C 1
ATOM 1076 O O . GLY A 1 144 ? -18.234 6.047 -0.028 1 76.06 144 GLY A O 1
ATOM 1077 N N . GLN A 1 145 ? -17.703 6.188 -2.143 1 70 145 GLN A N 1
ATOM 1078 C CA . GLN A 1 145 ? -19.094 6.086 -2.568 1 70 145 GLN A CA 1
ATOM 1079 C C . GLN A 1 145 ? -19.656 4.691 -2.289 1 70 145 GLN A C 1
ATOM 1081 O O . GLN A 1 145 ? -20.812 4.551 -1.906 1 70 145 GLN A O 1
ATOM 1086 N N . GLN A 1 146 ? -18.844 3.779 -2.459 1 66.94 146 GLN A N 1
ATOM 1087 C CA . GLN A 1 146 ? -19.281 2.408 -2.227 1 66.94 146 GLN A CA 1
ATOM 1088 C C . GLN A 1 146 ? -19.516 2.148 -0.741 1 66.94 146 GLN A C 1
ATOM 1090 O O . GLN A 1 146 ? -20.422 1.401 -0.369 1 66.94 146 GLN A O 1
ATOM 1095 N N . ASP A 1 147 ? -18.688 2.715 0.101 1 65.94 147 ASP A N 1
ATOM 1096 C CA . ASP A 1 147 ? -18.859 2.568 1.543 1 65.94 147 ASP A CA 1
ATOM 1097 C C . ASP A 1 147 ? -20.156 3.219 2.014 1 65.94 147 ASP A C 1
ATOM 1099 O O . ASP A 1 147 ? -20.828 2.705 2.912 1 65.94 147 ASP A O 1
ATOM 1103 N N . GLU A 1 148 ? -20.406 4.344 1.429 1 56.97 148 GLU A N 1
ATOM 1104 C CA . GLU A 1 148 ? -21.656 5.031 1.778 1 56.97 148 GLU A CA 1
ATOM 1105 C C . GLU A 1 148 ? -22.875 4.25 1.306 1 56.97 148 GLU A C 1
ATOM 1107 O O . GLU A 1 148 ? -23.875 4.172 2.014 1 56.97 148 GLU A O 1
ATOM 1112 N N . GLU A 1 149 ? -22.719 3.74 0.14 1 52.47 149 GLU A N 1
ATOM 1113 C CA . GLU A 1 149 ? -23.828 2.969 -0.403 1 52.47 149 GLU A CA 1
ATOM 1114 C C . GLU A 1 149 ? -24.047 1.682 0.386 1 52.47 149 GLU A C 1
ATOM 1116 O O . GLU A 1 149 ? -25.188 1.253 0.584 1 52.47 149 GLU A O 1
ATOM 1121 N N . GLY A 1 150 ? -22.922 1.094 0.75 1 51.25 150 GLY A N 1
ATOM 1122 C CA . GLY A 1 150 ? -23.047 -0.103 1.565 1 51.25 150 GLY A CA 1
ATOM 1123 C C . GLY A 1 150 ? -23.609 0.176 2.951 1 51.25 150 GLY A C 1
ATOM 1124 O O . GLY A 1 150 ? -24.297 -0.658 3.525 1 51.25 150 GLY A O 1
ATOM 1125 N N . ALA A 1 151 ? -23.219 1.306 3.545 1 57.66 151 ALA A N 1
ATOM 1126 C CA . ALA A 1 151 ? -23.766 1.695 4.844 1 57.66 151 ALA A CA 1
ATOM 1127 C C . ALA A 1 151 ? -25.266 1.965 4.754 1 57.66 151 ALA A C 1
ATOM 1129 O O . ALA A 1 151 ? -26.016 1.653 5.68 1 57.66 151 ALA A O 1
ATOM 1130 N N . GLU A 1 152 ? -25.688 2.584 3.742 1 52.81 152 GLU A N 1
ATOM 1131 C CA . GLU A 1 152 ? -27.094 2.875 3.533 1 52.81 152 GLU A CA 1
ATOM 1132 C C . GLU A 1 152 ? -27.906 1.592 3.363 1 52.81 152 GLU A C 1
ATOM 1134 O O . GLU A 1 152 ? -29.031 1.492 3.854 1 52.81 152 GLU A O 1
ATOM 1139 N N . ASP A 1 153 ? -27.312 0.69 2.67 1 52.31 153 ASP A N 1
ATOM 1140 C CA . ASP A 1 153 ? -28.016 -0.577 2.477 1 52.31 153 ASP A CA 1
ATOM 1141 C C . ASP A 1 153 ? -28.094 -1.365 3.783 1 52.31 153 ASP A C 1
ATOM 1143 O O . ASP A 1 153 ? -29.078 -2.053 4.039 1 52.31 153 ASP A O 1
ATOM 1147 N N . ALA A 1 154 ? -27.047 -1.354 4.527 1 54.97 154 ALA A N 1
ATOM 1148 C CA . ALA A 1 154 ? -27.047 -2.068 5.801 1 54.97 154 ALA A CA 1
ATOM 1149 C C . ALA A 1 154 ? -27.953 -1.39 6.82 1 54.97 154 ALA A C 1
ATOM 1151 O O . ALA A 1 154 ? -28.359 -2.012 7.805 1 54.97 154 ALA A O 1
ATOM 1152 N N . GLY A 1 155 ? -28.094 -0.166 6.891 1 43.94 155 GLY A N 1
ATOM 1153 C CA . GLY A 1 155 ? -28.922 0.622 7.777 1 43.94 155 GLY A CA 1
ATOM 1154 C C . GLY A 1 155 ? -30.375 0.682 7.336 1 43.94 155 GLY A C 1
ATOM 1155 O O . GLY A 1 155 ? -31.234 1.214 8.055 1 43.94 155 GLY A O 1
ATOM 1156 N N . ALA A 1 156 ? -30.609 0.248 6.086 1 45.28 156 ALA A N 1
ATOM 1157 C CA . ALA A 1 156 ? -32 0.114 5.715 1 45.28 156 ALA A CA 1
ATOM 1158 C C . ALA A 1 156 ? -32.531 -1.268 6.082 1 45.28 156 ALA A C 1
ATOM 1160 O O . ALA A 1 156 ? -31.844 -2.271 5.926 1 45.28 156 ALA A O 1
ATOM 1161 N N . MET B 1 1 ? 6.789 33.125 0.814 1 46.84 1 MET B N 1
ATOM 1162 C CA . MET B 1 1 ? 7.156 31.766 1.197 1 46.84 1 MET B CA 1
ATOM 1163 C C . MET B 1 1 ? 6.227 30.75 0.546 1 46.84 1 MET B C 1
ATOM 1165 O O . MET B 1 1 ? 5.02 30.969 0.458 1 46.84 1 MET B O 1
ATOM 1169 N N . LYS B 1 2 ? 6.648 30.047 -0.412 1 61.34 2 LYS B N 1
ATOM 1170 C CA . LYS B 1 2 ? 5.777 29.156 -1.17 1 61.34 2 LYS B CA 1
ATOM 1171 C C . LYS B 1 2 ? 4.965 28.25 -0.239 1 61.34 2 LYS B C 1
ATOM 1173 O O . LYS B 1 2 ? 5.5 27.703 0.73 1 61.34 2 LYS B O 1
ATOM 1178 N N . PRO B 1 3 ? 3.684 28.344 -0.323 1 76.19 3 PRO B N 1
ATO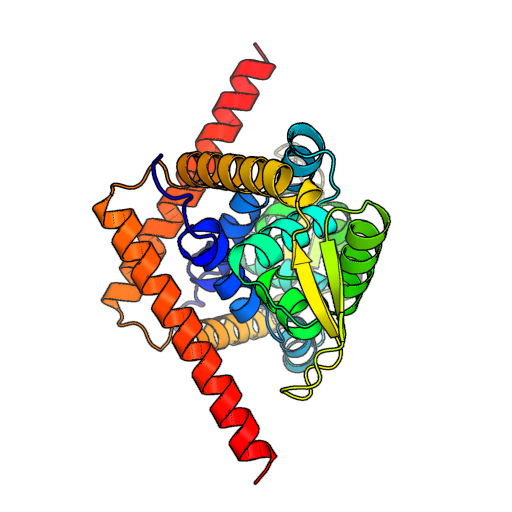M 1179 C CA . PRO B 1 3 ? 2.85 27.531 0.556 1 76.19 3 PRO B CA 1
ATOM 1180 C C . PRO B 1 3 ? 3.291 26.062 0.585 1 76.19 3 PRO B C 1
ATOM 1182 O O . PRO B 1 3 ? 3.83 25.562 -0.403 1 76.19 3 PRO B O 1
ATOM 1185 N N . LEU B 1 4 ? 3.414 25.547 1.813 1 78.25 4 LEU B N 1
ATOM 1186 C CA . LEU B 1 4 ? 3.748 24.141 1.951 1 78.25 4 LEU B CA 1
ATOM 1187 C C . LEU B 1 4 ? 2.789 23.266 1.143 1 78.25 4 LEU B C 1
ATOM 1189 O O . LEU B 1 4 ? 1.589 23.547 1.088 1 78.25 4 LEU B O 1
ATOM 1193 N N . PRO B 1 5 ? 3.363 22.391 0.449 1 85.5 5 PRO B N 1
ATOM 1194 C CA . PRO B 1 5 ? 2.479 21.469 -0.279 1 85.5 5 PRO B CA 1
ATOM 1195 C C . PRO B 1 5 ? 1.503 20.75 0.639 1 85.5 5 PRO B C 1
ATOM 1197 O O . PRO B 1 5 ? 1.793 20.547 1.821 1 85.5 5 PRO B O 1
ATOM 1200 N N . ARG B 1 6 ? 0.402 20.531 0.127 1 91.19 6 ARG B N 1
ATOM 1201 C CA . ARG B 1 6 ? -0.62 19.812 0.877 1 91.19 6 ARG B CA 1
ATOM 1202 C C . ARG B 1 6 ? -0.365 18.312 0.844 1 91.19 6 ARG B C 1
ATOM 1204 O O . ARG B 1 6 ? -0.036 17.75 -0.206 1 91.19 6 ARG B O 1
ATOM 1211 N N . LEU B 1 7 ? -0.55 17.672 2.004 1 95.31 7 LEU B N 1
ATOM 1212 C CA . LEU B 1 7 ? -0.283 16.234 2.162 1 95.31 7 LEU B CA 1
ATOM 1213 C C . LEU B 1 7 ? -1.066 15.422 1.141 1 95.31 7 LEU B C 1
ATOM 1215 O O . LEU B 1 7 ? -0.533 14.477 0.556 1 95.31 7 LEU B O 1
ATOM 1219 N N . ASP B 1 8 ? -2.371 15.836 0.888 1 93.5 8 ASP B N 1
ATOM 1220 C CA . ASP B 1 8 ? -3.256 15.047 0.041 1 93.5 8 ASP B CA 1
ATOM 1221 C C . ASP B 1 8 ? -2.938 15.258 -1.438 1 93.5 8 ASP B C 1
ATOM 1223 O O . ASP B 1 8 ? -3.543 14.625 -2.305 1 93.5 8 ASP B O 1
ATOM 1227 N N . GLN B 1 9 ? -1.896 16.094 -1.71 1 92.62 9 GLN B N 1
ATOM 1228 C CA . GLN B 1 9 ? -1.5 16.328 -3.094 1 92.62 9 GLN B CA 1
ATOM 1229 C C . GLN B 1 9 ? -0.336 15.438 -3.498 1 92.62 9 GLN B C 1
ATOM 1231 O O . GLN B 1 9 ? -0.028 15.312 -4.688 1 92.62 9 GLN B O 1
ATOM 1236 N N . PHE B 1 10 ? 0.33 14.93 -2.521 1 95.94 10 PHE B N 1
ATOM 1237 C CA . PHE B 1 10 ? 1.45 14.047 -2.834 1 95.94 10 PHE B CA 1
ATOM 1238 C C . PHE B 1 10 ? 0.956 12.727 -3.4 1 95.94 10 PHE B C 1
ATOM 1240 O O . PHE B 1 10 ? -0.016 12.156 -2.902 1 95.94 10 PHE B O 1
ATOM 1247 N N . LEU B 1 11 ? 1.658 12.242 -4.453 1 96.44 11 LEU B N 1
ATOM 1248 C CA . LEU B 1 11 ? 1.313 10.961 -5.062 1 96.44 11 LEU B CA 1
ATOM 1249 C C . LEU B 1 11 ? 1.518 9.82 -4.078 1 96.44 11 LEU B C 1
ATOM 1251 O O . LEU B 1 11 ? 0.769 8.836 -4.094 1 96.44 11 LEU B O 1
ATOM 1255 N N . THR B 1 12 ? 2.496 9.93 -3.193 1 95.06 12 THR B N 1
ATOM 1256 C CA . THR B 1 12 ? 2.729 8.914 -2.17 1 95.06 12 THR B CA 1
ATOM 1257 C C . THR B 1 12 ? 1.497 8.75 -1.284 1 95.06 12 THR B C 1
ATOM 1259 O O . THR B 1 12 ? 1.114 7.625 -0.948 1 95.06 12 THR B O 1
ATOM 1262 N N . TYR B 1 13 ? 0.891 9.867 -0.944 1 95.62 13 TYR B N 1
ATOM 1263 C CA . TYR B 1 13 ? -0.289 9.836 -0.087 1 95.62 13 TYR B CA 1
ATOM 1264 C C . TYR B 1 13 ? -1.468 9.188 -0.804 1 95.62 13 TYR B C 1
ATOM 1266 O O . TYR B 1 13 ? -2.133 8.312 -0.25 1 95.62 13 TYR B O 1
ATOM 1274 N N . ARG B 1 14 ? -1.711 9.602 -2.021 1 94.56 14 ARG B N 1
ATOM 1275 C CA . ARG B 1 14 ? -2.812 9.062 -2.816 1 94.56 14 ARG B CA 1
ATOM 1276 C C . ARG B 1 14 ? -2.627 7.57 -3.076 1 94.56 14 ARG B C 1
ATOM 1278 O O . ARG B 1 14 ? -3.592 6.805 -3.047 1 94.56 14 ARG B O 1
ATOM 1285 N N . LEU B 1 15 ? -1.399 7.168 -3.33 1 94.94 15 LEU B N 1
ATOM 1286 C CA . LEU B 1 15 ? -1.073 5.762 -3.527 1 94.94 15 LEU B CA 1
ATOM 1287 C C . LEU B 1 15 ? -1.426 4.941 -2.289 1 94.94 15 LEU B C 1
ATOM 1289 O O . LEU B 1 15 ? -2 3.857 -2.4 1 94.94 15 LEU B O 1
ATOM 1293 N N . HIS B 1 16 ? -1.094 5.469 -1.149 1 93.31 16 HIS B N 1
ATOM 1294 C CA . HIS B 1 16 ? -1.386 4.781 0.103 1 93.31 16 HIS B CA 1
ATOM 1295 C C . HIS B 1 16 ? -2.889 4.633 0.313 1 93.31 16 HIS B C 1
ATOM 1297 O O . HIS B 1 16 ? -3.355 3.594 0.783 1 93.31 16 HIS B O 1
ATOM 1303 N N . GLN B 1 17 ? -3.586 5.66 -0.01 1 92.81 17 GLN B N 1
ATOM 1304 C CA . GLN B 1 17 ? -5.035 5.605 0.142 1 92.81 17 GLN B CA 1
ATOM 1305 C C . GLN B 1 17 ? -5.645 4.531 -0.752 1 92.81 17 GLN B C 1
ATOM 1307 O O . GLN B 1 17 ? -6.508 3.768 -0.315 1 92.81 17 GLN B O 1
ATOM 1312 N N . VAL B 1 18 ? -5.184 4.418 -1.967 1 93.62 18 VAL B N 1
ATOM 1313 C CA . VAL B 1 18 ? -5.723 3.441 -2.908 1 93.62 18 VAL B CA 1
ATOM 1314 C C . VAL B 1 18 ? -5.289 2.035 -2.498 1 93.62 18 VAL B C 1
ATOM 1316 O O . VAL B 1 18 ? -6.062 1.081 -2.617 1 93.62 18 VAL B O 1
ATOM 1319 N N . ASN B 1 19 ? -4.066 1.912 -2.008 1 93.19 19 ASN B N 1
ATOM 1320 C CA . ASN B 1 19 ? -3.6 0.608 -1.55 1 93.19 19 ASN B CA 1
ATOM 1321 C C . ASN B 1 19 ? -4.426 0.098 -0.372 1 93.19 19 ASN B C 1
ATOM 1323 O O . ASN B 1 19 ? -4.711 -1.097 -0.28 1 93.19 19 ASN B O 1
ATOM 1327 N N . LYS B 1 20 ? -4.727 0.974 0.521 1 89.88 20 LYS B N 1
ATOM 1328 C CA . LYS B 1 20 ? -5.59 0.597 1.638 1 89.88 20 LYS B CA 1
ATOM 1329 C C . LYS B 1 20 ? -6.934 0.064 1.14 1 89.88 20 LYS B C 1
ATOM 1331 O O . LYS B 1 20 ? -7.445 -0.925 1.666 1 89.88 20 LYS B O 1
ATOM 1336 N N . LEU B 1 21 ? -7.445 0.694 0.145 1 84.69 21 LEU B N 1
ATOM 1337 C CA . LEU B 1 21 ? -8.695 0.253 -0.47 1 84.69 21 LEU B CA 1
ATOM 1338 C C . LEU B 1 21 ? -8.523 -1.121 -1.109 1 84.69 21 LEU B C 1
ATOM 1340 O O . LEU B 1 21 ? -9.406 -1.979 -0.983 1 84.69 21 LEU B O 1
ATOM 1344 N N . SER B 1 22 ? -7.41 -1.267 -1.771 1 88.81 22 SER B N 1
ATOM 1345 C CA . SER B 1 22 ? -7.117 -2.52 -2.459 1 88.81 22 SER B CA 1
ATOM 1346 C C . SER B 1 22 ? -6.926 -3.662 -1.467 1 88.81 22 SER B C 1
ATOM 1348 O O . SER B 1 22 ? -7.262 -4.812 -1.763 1 88.81 22 SER B O 1
ATOM 1350 N N . ASP B 1 23 ? -6.465 -3.373 -0.333 1 88.88 23 ASP B N 1
ATOM 1351 C CA . ASP B 1 23 ? -6.148 -4.398 0.658 1 88.88 23 ASP B CA 1
ATOM 1352 C C . ASP B 1 23 ? -7.348 -4.676 1.561 1 88.88 23 ASP B C 1
ATOM 1354 O O . ASP B 1 23 ? -7.355 -5.66 2.307 1 88.88 23 ASP B O 1
ATOM 1358 N N . LYS B 1 24 ? -8.305 -3.75 1.417 1 85.94 24 LYS B N 1
ATOM 1359 C CA . LYS B 1 24 ? -9.484 -3.891 2.271 1 85.94 24 LYS B CA 1
ATOM 1360 C C . LYS B 1 24 ? -10.141 -5.254 2.084 1 85.94 24 LYS B C 1
ATOM 1362 O O . LYS B 1 24 ? -10.414 -5.668 0.955 1 85.94 24 LYS B O 1
ATOM 1367 N N . ASP B 1 25 ? -10.266 -6.031 3.119 1 89.5 25 ASP B N 1
ATOM 1368 C CA . ASP B 1 25 ? -10.984 -7.297 3.209 1 89.5 25 ASP B CA 1
ATOM 1369 C C . ASP B 1 25 ? -10.234 -8.406 2.473 1 89.5 25 ASP B C 1
ATOM 1371 O O . ASP B 1 25 ? -10.812 -9.445 2.143 1 89.5 25 ASP B O 1
ATOM 1375 N N . SER B 1 26 ? -8.969 -8.148 2.092 1 93.69 26 SER B N 1
ATOM 1376 C CA . SER B 1 26 ? -8.195 -9.172 1.396 1 93.69 26 SER B CA 1
ATOM 1377 C C . SER B 1 26 ? -8.07 -10.438 2.24 1 93.69 26 SER B C 1
ATOM 1379 O O . SER B 1 26 ? -8.25 -11.547 1.735 1 93.69 26 SER B O 1
ATOM 1381 N N . ALA B 1 27 ? -7.809 -10.242 3.492 1 95.12 27 ALA B N 1
ATOM 1382 C CA . ALA B 1 27 ? -7.672 -11.383 4.395 1 95.12 27 ALA B CA 1
ATOM 1383 C C . ALA B 1 27 ? -8.961 -12.195 4.449 1 95.12 27 ALA B C 1
ATOM 1385 O O . ALA B 1 27 ? -8.93 -13.43 4.348 1 95.12 27 ALA B O 1
ATOM 1386 N N . ALA B 1 28 ? -10.031 -11.484 4.531 1 96.19 28 ALA B N 1
ATOM 1387 C CA . ALA B 1 28 ? -11.328 -12.156 4.578 1 96.19 28 ALA B CA 1
ATOM 1388 C C . ALA B 1 28 ? -11.609 -12.891 3.27 1 96.19 28 ALA B C 1
ATOM 1390 O O . ALA B 1 28 ? -12.141 -14.008 3.277 1 96.19 28 ALA B O 1
ATOM 1391 N N . ALA B 1 29 ? -11.273 -12.289 2.199 1 96.5 29 ALA B N 1
ATOM 1392 C CA . ALA B 1 29 ? -11.523 -12.891 0.891 1 96.5 29 ALA B CA 1
ATOM 1393 C C . ALA B 1 29 ? -10.727 -14.18 0.719 1 96.5 29 ALA B C 1
ATOM 1395 O O . ALA B 1 29 ? -11.266 -15.195 0.272 1 96.5 29 ALA B O 1
ATOM 1396 N N . TYR B 1 30 ? -9.453 -14.188 1.087 1 97.44 30 TYR B N 1
ATOM 1397 C CA . TYR B 1 30 ? -8.617 -15.383 0.974 1 97.44 30 TYR B CA 1
ATOM 1398 C C . TYR B 1 30 ? -9.148 -16.5 1.869 1 97.44 30 TYR B C 1
ATOM 1400 O O . TYR B 1 30 ? -9.18 -17.656 1.464 1 97.44 30 TYR B O 1
ATOM 1408 N N . LEU B 1 31 ? -9.508 -16.141 3.035 1 97.69 31 LEU B N 1
ATOM 1409 C CA . LEU B 1 31 ? -10.023 -17.141 3.969 1 97.69 31 LEU B CA 1
ATOM 1410 C C . LEU B 1 31 ? -11.328 -17.734 3.457 1 97.69 31 LEU B C 1
ATOM 1412 O O . LEU B 1 31 ? -11.492 -18.969 3.455 1 97.69 31 LEU B O 1
ATOM 1416 N N . GLU B 1 32 ? -12.195 -16.906 2.992 1 97.44 32 GLU B N 1
ATOM 1417 C CA . GLU B 1 32 ? -13.531 -17.328 2.586 1 97.44 32 GLU B CA 1
ATOM 1418 C C . GLU B 1 32 ? -13.484 -18.109 1.279 1 97.44 32 GLU B C 1
ATOM 1420 O O . GLU B 1 32 ? -14.188 -19.109 1.125 1 97.44 32 GLU B O 1
ATOM 1425 N N . GLN B 1 33 ? -12.656 -17.719 0.395 1 96.69 33 GLN B N 1
ATOM 1426 C CA . GLN B 1 33 ? -12.711 -18.281 -0.948 1 96.69 33 GLN B CA 1
ATOM 1427 C C . GLN B 1 33 ? -11.648 -19.359 -1.133 1 96.69 33 GLN B C 1
ATOM 1429 O O . GLN B 1 33 ? -11.797 -20.25 -1.971 1 96.69 33 GLN B O 1
ATOM 1434 N N . CYS B 1 34 ? -10.586 -19.297 -0.323 1 97.44 34 CYS B N 1
ATOM 1435 C CA . CYS B 1 34 ? -9.492 -20.234 -0.547 1 97.44 34 CYS B CA 1
ATOM 1436 C C . CYS B 1 34 ? -9.188 -21.031 0.717 1 97.44 34 CYS B C 1
ATOM 1438 O O . CYS B 1 34 ? -8.406 -21.984 0.685 1 97.44 34 CYS B O 1
ATOM 1440 N N . GLY B 1 35 ? -9.758 -20.594 1.801 1 97.94 35 GLY B N 1
ATOM 1441 C CA . GLY B 1 35 ? -9.461 -21.266 3.059 1 97.94 35 GLY B CA 1
ATOM 1442 C C . GLY B 1 35 ? -8.047 -21.016 3.545 1 97.94 35 GLY B C 1
ATOM 1443 O O . GLY B 1 35 ? -7.465 -21.859 4.238 1 97.94 35 GLY B O 1
ATOM 1444 N N . LEU B 1 36 ? -7.418 -19.984 3.121 1 98.31 36 LEU B N 1
ATOM 1445 C CA . LEU B 1 36 ? -6.035 -19.672 3.463 1 98.31 36 LEU B CA 1
ATOM 1446 C C . LEU B 1 36 ? -5.938 -18.312 4.168 1 98.31 36 LEU B C 1
ATOM 1448 O O . LEU B 1 36 ? -6.629 -17.375 3.799 1 98.31 36 LEU B O 1
ATOM 1452 N N . PRO B 1 37 ? -5.043 -18.281 5.172 1 98.06 37 PRO B N 1
ATOM 1453 C CA . PRO B 1 37 ? -4.691 -16.953 5.672 1 98.06 37 PRO B CA 1
ATOM 1454 C C . PRO B 1 37 ? -4.031 -16.078 4.605 1 98.06 37 PRO B C 1
ATOM 1456 O O . PRO B 1 37 ? -3.508 -16.594 3.615 1 98.06 37 PRO B O 1
ATOM 1459 N N . LEU B 1 38 ? -3.979 -14.805 4.863 1 97.25 38 LEU B N 1
ATOM 1460 C CA . LEU B 1 38 ? -3.525 -13.828 3.879 1 97.25 38 LEU B CA 1
ATOM 1461 C C . LEU B 1 38 ? -2.127 -14.172 3.379 1 97.25 38 LEU B C 1
ATOM 1463 O O . LEU B 1 38 ? -1.895 -14.242 2.17 1 97.25 38 LEU B O 1
ATOM 1467 N N . GLY B 1 39 ? -1.216 -14.367 4.328 1 97.81 39 GLY B N 1
ATOM 1468 C CA . GLY B 1 39 ? 0.157 -14.664 3.949 1 97.81 39 GLY B CA 1
ATOM 1469 C C . GLY B 1 39 ? 0.281 -15.906 3.082 1 97.81 39 GLY B C 1
ATOM 1470 O O . GLY B 1 39 ? 1.019 -15.906 2.096 1 97.81 39 GLY B O 1
ATOM 1471 N N . GLU B 1 40 ? -0.426 -16.906 3.443 1 98.56 40 GLU B N 1
ATOM 1472 C CA . GLU B 1 40 ? -0.422 -18.141 2.664 1 98.56 40 GLU B CA 1
ATOM 1473 C C . GLU B 1 40 ? -1.064 -17.938 1.296 1 98.56 40 GLU B C 1
ATOM 1475 O O . GLU B 1 40 ? -0.567 -18.438 0.287 1 98.56 40 GLU B O 1
ATOM 1480 N N . GLY B 1 41 ? -2.145 -17.25 1.287 1 98.44 41 GLY B N 1
ATOM 1481 C CA . GLY B 1 41 ? -2.811 -16.938 0.031 1 98.44 41 GLY B CA 1
ATOM 1482 C C . GLY B 1 41 ? -1.926 -16.188 -0.944 1 98.44 41 GLY B C 1
ATOM 1483 O O . GLY B 1 41 ? -1.849 -16.531 -2.121 1 98.44 41 GLY B O 1
ATOM 1484 N N . ARG B 1 42 ? -1.296 -15.164 -0.442 1 98 42 ARG B N 1
ATOM 1485 C CA . ARG B 1 42 ? -0.395 -14.383 -1.28 1 98 42 ARG B CA 1
ATOM 1486 C C . ARG B 1 42 ? 0.762 -15.242 -1.788 1 98 42 ARG B C 1
ATOM 1488 O O . ARG B 1 42 ? 1.175 -15.109 -2.943 1 98 42 ARG B O 1
ATOM 1495 N N . CYS B 1 43 ? 1.261 -16.047 -0.952 1 98.56 43 CYS B N 1
ATOM 1496 C CA . CYS B 1 43 ? 2.348 -16.938 -1.354 1 98.56 43 CYS B CA 1
ATOM 1497 C C . CYS B 1 43 ? 1.882 -17.922 -2.422 1 98.56 43 CYS B C 1
ATOM 1499 O O . CYS B 1 43 ? 2.578 -18.141 -3.414 1 98.56 43 CYS B O 1
ATOM 1501 N N . LEU B 1 44 ? 0.729 -18.516 -2.236 1 98.69 44 LEU B N 1
ATOM 1502 C CA . LEU B 1 44 ? 0.196 -19.453 -3.219 1 98.69 44 LEU B CA 1
ATOM 1503 C C . LEU B 1 44 ? 0.031 -18.781 -4.578 1 98.69 44 LEU B C 1
ATOM 1505 O O . LEU B 1 44 ? 0.407 -19.344 -5.605 1 98.69 44 LEU B O 1
ATOM 1509 N N . ALA B 1 45 ? -0.49 -17.609 -4.555 1 98.38 45 ALA B N 1
ATOM 1510 C CA . ALA B 1 45 ? -0.692 -16.859 -5.785 1 98.38 45 ALA B CA 1
ATOM 1511 C C . ALA B 1 45 ? 0.638 -16.562 -6.477 1 98.38 45 ALA B C 1
ATOM 1513 O O . ALA B 1 45 ? 0.757 -16.719 -7.695 1 98.38 45 ALA B O 1
ATOM 1514 N N . ALA B 1 46 ? 1.572 -16.141 -5.695 1 98.19 46 ALA B N 1
ATOM 1515 C CA . ALA B 1 46 ? 2.881 -15.812 -6.246 1 98.19 46 ALA B CA 1
ATOM 1516 C C . ALA B 1 46 ? 3.572 -17.047 -6.805 1 98.19 46 ALA B C 1
ATOM 1518 O O . ALA B 1 46 ? 4.141 -17.016 -7.898 1 98.19 46 ALA B O 1
ATOM 1519 N N . ILE B 1 47 ? 3.502 -18.094 -6.105 1 98.19 47 ILE B N 1
ATOM 1520 C CA . ILE B 1 47 ? 4.133 -19.328 -6.555 1 98.19 47 ILE B CA 1
ATOM 1521 C C . ILE B 1 47 ? 3.459 -19.812 -7.836 1 98.19 47 ILE B C 1
ATOM 1523 O O . I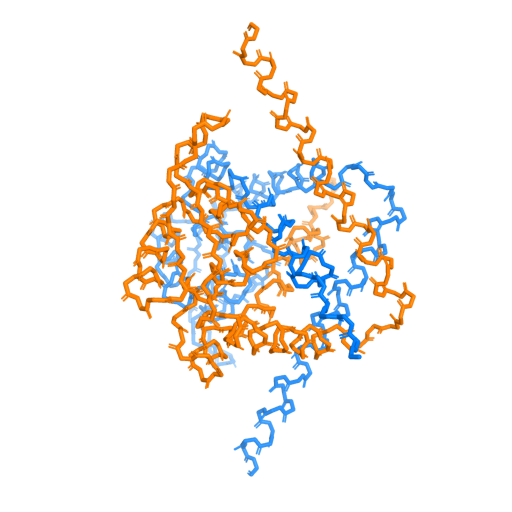LE B 1 47 ? 4.137 -20.203 -8.797 1 98.19 47 ILE B O 1
ATOM 1527 N N . GLY B 1 48 ? 2.211 -19.859 -7.852 1 97.62 48 GLY B N 1
ATOM 1528 C CA . GLY B 1 48 ? 1.488 -20.266 -9.039 1 97.62 48 GLY B CA 1
ATOM 1529 C C . GLY B 1 48 ? 1.815 -19.438 -10.258 1 97.62 48 GLY B C 1
ATOM 1530 O O . GLY B 1 48 ? 1.84 -19.938 -11.383 1 97.62 48 GLY B O 1
ATOM 1531 N N . ALA B 1 49 ? 2.135 -18.203 -10.047 1 97.19 49 ALA B N 1
ATOM 1532 C CA . ALA B 1 49 ? 2.332 -17.266 -11.148 1 97.19 49 ALA B CA 1
ATOM 1533 C C . ALA B 1 49 ? 3.783 -17.266 -11.617 1 97.19 49 ALA B C 1
ATOM 1535 O O . ALA B 1 49 ? 4.059 -17.047 -12.805 1 97.19 49 ALA B O 1
ATOM 1536 N N . PHE B 1 50 ? 4.734 -17.531 -10.641 1 96 50 PHE B N 1
ATOM 1537 C CA . PHE B 1 50 ? 6.113 -17.172 -10.969 1 96 50 PHE B CA 1
ATOM 1538 C C . PHE B 1 50 ? 7.047 -18.359 -10.727 1 96 50 PHE B C 1
ATOM 1540 O O . PHE B 1 50 ? 8.25 -18.266 -10.984 1 96 50 PHE B O 1
ATOM 1547 N N . ALA B 1 51 ? 6.559 -19.438 -10.258 1 92.5 51 ALA B N 1
ATOM 1548 C CA . ALA B 1 51 ? 7.422 -20.562 -9.898 1 92.5 51 ALA B CA 1
ATOM 1549 C C . ALA B 1 51 ? 8.305 -20.969 -11.07 1 92.5 51 ALA B C 1
ATOM 1551 O O . ALA B 1 51 ? 7.961 -20.719 -12.234 1 92.5 51 ALA B O 1
ATOM 1552 N N . PRO B 1 52 ? 9.43 -21.562 -10.82 1 94.12 52 PRO B N 1
ATOM 1553 C CA . PRO B 1 52 ? 9.938 -21.844 -9.477 1 94.12 52 PRO B CA 1
ATOM 1554 C C . PRO B 1 52 ? 10.523 -20.609 -8.789 1 94.12 52 PRO B C 1
ATOM 1556 O O . PRO B 1 52 ? 11.094 -19.75 -9.453 1 94.12 52 PRO B O 1
ATOM 1559 N N . LEU B 1 53 ? 10.297 -20.547 -7.402 1 95.06 53 LEU B N 1
ATOM 1560 C CA . LEU B 1 53 ? 10.766 -19.391 -6.637 1 95.06 53 LEU B CA 1
ATOM 1561 C C . LEU B 1 53 ? 11.586 -19.844 -5.434 1 95.06 53 LEU B C 1
ATOM 1563 O O . LEU B 1 53 ? 11.242 -20.828 -4.773 1 95.06 53 LEU B O 1
ATOM 1567 N N . SER B 1 54 ? 12.688 -19.094 -5.156 1 94.19 54 SER B N 1
ATOM 1568 C CA . SER B 1 54 ? 13.305 -19.188 -3.842 1 94.19 54 SER B CA 1
ATOM 1569 C C . SER B 1 54 ? 12.461 -18.5 -2.775 1 94.19 54 SER B C 1
ATOM 1571 O O . SER B 1 54 ? 11.531 -17.766 -3.1 1 94.19 54 SER B O 1
ATOM 1573 N N . VAL B 1 55 ? 12.766 -18.75 -1.539 1 93.62 55 VAL B N 1
ATOM 1574 C CA . VAL B 1 55 ? 12.039 -18.109 -0.449 1 93.62 55 VAL B CA 1
ATOM 1575 C C . VAL B 1 55 ? 12.219 -16.594 -0.525 1 93.62 55 VAL B C 1
ATOM 1577 O O . VAL B 1 55 ? 11.281 -15.844 -0.274 1 93.62 55 VAL B O 1
ATOM 1580 N N . ASN B 1 56 ? 13.352 -16.172 -0.911 1 92.56 56 ASN B N 1
ATOM 1581 C CA . ASN B 1 56 ? 13.617 -14.75 -1.054 1 92.56 56 ASN B CA 1
ATOM 1582 C C . ASN B 1 56 ? 12.797 -14.141 -2.186 1 92.56 56 ASN B C 1
ATOM 1584 O O . ASN B 1 56 ? 12.211 -13.062 -2.027 1 92.56 56 ASN B O 1
ATOM 1588 N N . GLU B 1 57 ? 12.789 -14.789 -3.27 1 93.75 57 GLU B N 1
ATOM 1589 C CA . GLU B 1 57 ? 11.961 -14.336 -4.387 1 93.75 57 GLU B CA 1
ATOM 1590 C C . GLU B 1 57 ? 10.484 -14.328 -4.02 1 93.75 57 GLU B C 1
ATOM 1592 O O . GLU B 1 57 ? 9.742 -13.43 -4.422 1 93.75 57 GLU B O 1
ATOM 1597 N N . LEU B 1 58 ? 10.117 -15.32 -3.268 1 96.69 58 LEU B N 1
ATOM 1598 C CA . LEU B 1 58 ? 8.727 -15.422 -2.832 1 96.69 58 LEU B CA 1
ATOM 1599 C C . LEU B 1 58 ? 8.344 -14.234 -1.958 1 96.69 58 LEU B C 1
ATOM 1601 O O . LEU B 1 58 ? 7.27 -13.656 -2.129 1 96.69 58 LEU B O 1
ATOM 1605 N N . ALA B 1 59 ? 9.219 -13.898 -1.057 1 95.62 59 ALA B N 1
ATOM 1606 C CA . ALA B 1 59 ? 8.969 -12.758 -0.186 1 95.62 59 ALA B CA 1
ATOM 1607 C C . ALA B 1 59 ? 8.711 -11.492 -1.002 1 95.62 59 ALA B C 1
ATOM 1609 O O . ALA B 1 59 ? 7.75 -10.758 -0.745 1 95.62 59 ALA B O 1
ATOM 1610 N N . HIS B 1 60 ? 9.469 -11.297 -2.061 1 91.88 60 HIS B N 1
ATOM 1611 C CA . HIS B 1 60 ? 9.359 -10.133 -2.922 1 91.88 60 HIS B CA 1
ATOM 1612 C C . HIS B 1 60 ? 8.078 -10.18 -3.754 1 91.88 60 HIS B C 1
ATOM 1614 O O . HIS B 1 60 ? 7.301 -9.227 -3.764 1 91.88 60 HIS B O 1
ATOM 1620 N N . ARG B 1 61 ? 7.789 -11.312 -4.309 1 95.25 61 ARG B N 1
ATOM 1621 C CA . ARG B 1 61 ? 6.676 -11.461 -5.242 1 95.25 61 ARG B CA 1
ATOM 1622 C C . ARG B 1 61 ? 5.344 -11.469 -4.504 1 95.25 61 ARG B C 1
ATOM 1624 O O . ARG B 1 61 ? 4.32 -11.055 -5.051 1 95.25 61 ARG B O 1
ATOM 1631 N N . ALA B 1 62 ? 5.312 -11.883 -3.273 1 96.19 62 ALA B N 1
ATOM 1632 C CA . ALA B 1 62 ? 4.09 -11.953 -2.48 1 96.19 62 ALA B CA 1
ATOM 1633 C C . ALA B 1 62 ? 3.924 -10.703 -1.616 1 96.19 62 ALA B C 1
ATOM 1635 O O . ALA B 1 62 ? 2.941 -10.578 -0.883 1 96.19 62 ALA B O 1
ATOM 1636 N N . ASN B 1 63 ? 4.855 -9.828 -1.682 1 91.69 63 ASN B N 1
ATOM 1637 C CA . ASN B 1 63 ? 4.852 -8.617 -0.875 1 91.69 63 ASN B CA 1
ATOM 1638 C C . ASN B 1 63 ? 4.793 -8.93 0.616 1 91.69 63 ASN B C 1
ATOM 1640 O O . ASN B 1 63 ? 3.938 -8.406 1.333 1 91.69 63 ASN B O 1
ATOM 1644 N N . LEU B 1 64 ? 5.715 -9.727 1.037 1 94.31 64 LEU B N 1
ATOM 1645 C CA . LEU B 1 64 ? 5.867 -10.141 2.428 1 94.31 64 LEU B CA 1
ATOM 1646 C C . LEU B 1 64 ? 7.312 -9.992 2.887 1 94.31 64 LEU B C 1
ATOM 1648 O O . LEU B 1 64 ? 8.219 -9.883 2.061 1 94.31 64 LEU B O 1
ATOM 1652 N N . THR B 1 65 ? 7.496 -9.969 4.207 1 91.88 65 THR B N 1
ATOM 1653 C CA . THR B 1 65 ? 8.852 -10.117 4.73 1 91.88 65 THR B CA 1
ATOM 1654 C C . THR B 1 65 ? 9.367 -11.531 4.516 1 91.88 65 THR B C 1
ATOM 1656 O O . THR B 1 65 ? 8.578 -12.461 4.293 1 91.88 65 THR B O 1
ATOM 1659 N N . LYS B 1 66 ? 10.664 -11.68 4.574 1 94.56 66 LYS B N 1
ATOM 1660 C CA . LYS B 1 66 ? 11.266 -13 4.414 1 94.56 66 LYS B CA 1
ATOM 1661 C C . LYS B 1 66 ? 10.711 -13.984 5.445 1 94.56 66 LYS B C 1
ATOM 1663 O O . LYS B 1 66 ? 10.43 -15.141 5.121 1 94.56 66 LYS B O 1
ATOM 1668 N N . GLY B 1 67 ? 10.578 -13.539 6.664 1 96.5 67 GLY B N 1
ATOM 1669 C CA . GLY B 1 67 ? 10.039 -14.391 7.719 1 96.5 67 GLY B CA 1
ATOM 1670 C C . GLY B 1 67 ? 8.617 -14.844 7.449 1 96.5 67 GLY B C 1
ATOM 1671 O O . GLY B 1 67 ? 8.289 -16.016 7.637 1 96.5 67 GLY B O 1
ATOM 1672 N N . GLN B 1 68 ? 7.754 -13.93 7.051 1 96.56 68 GLN B N 1
ATOM 1673 C CA . GLN B 1 68 ? 6.367 -14.25 6.723 1 96.56 68 GLN B CA 1
ATOM 1674 C C . GLN B 1 68 ? 6.285 -15.227 5.559 1 96.56 68 GLN B C 1
ATOM 1676 O O . GLN B 1 68 ? 5.492 -16.172 5.586 1 96.56 68 GLN B O 1
ATOM 1681 N N . ALA B 1 69 ? 7.137 -14.945 4.57 1 97.56 69 ALA B N 1
ATOM 1682 C CA . ALA B 1 69 ? 7.148 -15.805 3.387 1 97.56 69 ALA B CA 1
ATOM 1683 C C . ALA B 1 69 ? 7.594 -17.219 3.74 1 97.56 69 ALA B C 1
ATOM 1685 O O . ALA B 1 69 ? 6.996 -18.203 3.279 1 97.56 69 ALA B O 1
ATOM 1686 N N . SER B 1 70 ? 8.602 -17.312 4.516 1 97.56 70 SER B N 1
ATOM 1687 C CA . SER B 1 70 ? 9.109 -18.609 4.926 1 97.56 70 SER B CA 1
ATOM 1688 C C . SER B 1 70 ? 8.047 -19.406 5.676 1 97.56 70 SER B C 1
ATOM 1690 O O . SER B 1 70 ? 7.801 -20.578 5.359 1 97.56 70 SER B O 1
ATOM 1692 N N . ARG B 1 71 ? 7.449 -18.797 6.621 1 98.38 71 ARG B N 1
ATOM 1693 C CA . ARG B 1 71 ? 6.418 -19.453 7.418 1 98.38 71 ARG B CA 1
ATOM 1694 C C . ARG B 1 71 ? 5.234 -19.859 6.551 1 98.38 71 ARG B C 1
ATOM 1696 O O . ARG B 1 71 ? 4.707 -20.969 6.695 1 98.38 71 ARG B O 1
ATOM 1703 N N . SER B 1 72 ? 4.832 -18.969 5.711 1 98.62 72 SER B N 1
ATOM 1704 C CA . SER B 1 72 ? 3.701 -19.25 4.832 1 98.62 72 SER B CA 1
ATOM 1705 C C . SER B 1 72 ? 4.027 -20.375 3.861 1 98.62 72 SER B C 1
ATOM 1707 O O . SER B 1 72 ? 3.189 -21.25 3.602 1 98.62 72 SER B O 1
ATOM 1709 N N . ALA B 1 73 ? 5.23 -20.328 3.346 1 98.06 73 ALA B N 1
ATOM 1710 C CA . ALA B 1 73 ? 5.668 -21.406 2.451 1 98.06 73 ALA B CA 1
ATOM 1711 C C . ALA B 1 73 ? 5.656 -22.75 3.164 1 98.06 73 ALA B C 1
ATOM 1713 O O . ALA B 1 73 ? 5.188 -23.75 2.607 1 98.06 73 ALA B O 1
ATOM 1714 N N . GLN B 1 74 ? 6.188 -22.766 4.34 1 98.06 74 GLN B N 1
ATOM 1715 C CA . GLN B 1 74 ? 6.215 -23.984 5.125 1 98.06 74 GLN B CA 1
ATOM 1716 C C . GLN B 1 74 ? 4.801 -24.516 5.371 1 98.06 74 GLN B C 1
ATOM 1718 O O . GLN B 1 74 ? 4.559 -25.719 5.281 1 98.06 74 GLN B O 1
ATOM 1723 N N . ALA B 1 75 ? 3.902 -23.656 5.684 1 98.69 75 ALA B N 1
ATOM 1724 C CA . ALA B 1 75 ? 2.514 -24.047 5.914 1 98.69 75 ALA B CA 1
ATOM 1725 C C . ALA B 1 75 ? 1.896 -24.641 4.656 1 98.69 75 ALA B C 1
ATOM 1727 O O . ALA B 1 75 ? 1.187 -25.656 4.723 1 98.69 75 ALA B O 1
ATOM 1728 N N . LEU B 1 76 ? 2.162 -24.062 3.529 1 98.75 76 LEU B N 1
ATOM 1729 C CA . LEU B 1 76 ? 1.619 -24.531 2.262 1 98.75 76 LEU B CA 1
ATOM 1730 C C . LEU B 1 76 ? 2.205 -25.891 1.893 1 98.75 76 LEU B C 1
ATOM 1732 O O . LEU B 1 76 ? 1.511 -26.734 1.326 1 98.75 76 LEU B O 1
ATOM 1736 N N . VAL B 1 77 ? 3.469 -26.078 2.17 1 98.38 77 VAL B N 1
ATOM 1737 C CA . VAL B 1 77 ? 4.117 -27.375 1.945 1 98.38 77 VAL B CA 1
ATOM 1738 C C . VAL B 1 77 ? 3.477 -28.438 2.838 1 98.38 77 VAL B C 1
ATOM 1740 O O . VAL B 1 77 ? 3.164 -29.531 2.377 1 98.38 77 VAL B O 1
ATOM 1743 N N . ALA B 1 78 ? 3.301 -28.094 4.055 1 98.38 78 ALA B N 1
ATOM 1744 C CA . ALA B 1 78 ? 2.695 -29.016 5.012 1 98.38 78 ALA B CA 1
ATOM 1745 C C . ALA B 1 78 ? 1.292 -29.422 4.566 1 98.38 78 ALA B C 1
ATOM 1747 O O . ALA B 1 78 ? 0.861 -30.547 4.809 1 98.38 78 ALA B O 1
ATOM 1748 N N . ARG B 1 79 ? 0.564 -28.531 3.861 1 97.94 79 ARG B N 1
ATOM 1749 C CA . ARG B 1 79 ? -0.793 -28.781 3.385 1 97.94 79 ARG B CA 1
ATOM 1750 C C . ARG B 1 79 ? -0.78 -29.562 2.072 1 97.94 79 ARG B C 1
ATOM 1752 O O . ARG B 1 79 ? -1.836 -29.906 1.541 1 97.94 79 ARG B O 1
ATOM 1759 N N . GLY B 1 80 ? 0.402 -29.75 1.514 1 98.38 80 GLY B N 1
ATOM 1760 C CA . GLY B 1 80 ? 0.54 -30.484 0.267 1 98.38 80 GLY B CA 1
ATOM 1761 C C . GLY B 1 80 ? 0.224 -29.641 -0.958 1 98.38 80 GLY B C 1
ATOM 1762 O O . GLY B 1 80 ? 0.021 -30.188 -2.049 1 98.38 80 GLY B O 1
ATOM 1763 N N . LEU B 1 81 ? 0.146 -28.297 -0.813 1 98.69 81 LEU B N 1
ATOM 1764 C CA . LEU B 1 81 ? -0.237 -27.406 -1.902 1 98.69 81 LEU B CA 1
ATOM 1765 C C . LEU B 1 81 ? 0.989 -26.953 -2.684 1 98.69 81 LEU B C 1
ATOM 1767 O O . LEU B 1 81 ? 0.876 -26.547 -3.844 1 98.69 81 LEU B O 1
ATOM 1771 N N . VAL B 1 82 ? 2.129 -26.922 -2.035 1 98.56 82 VAL B N 1
ATOM 1772 C CA . VAL B 1 82 ? 3.393 -26.469 -2.602 1 98.56 82 VAL B CA 1
ATOM 1773 C C . VAL B 1 82 ? 4.477 -27.516 -2.359 1 98.56 82 VAL B C 1
ATOM 1775 O O . VAL B 1 82 ? 4.504 -28.156 -1.309 1 98.56 82 VAL B O 1
ATOM 1778 N N . SER B 1 83 ? 5.277 -27.688 -3.336 1 97.88 83 SER B N 1
ATOM 1779 C CA . SER B 1 83 ? 6.445 -28.547 -3.18 1 97.88 83 SER B CA 1
ATOM 1780 C C . SER B 1 83 ? 7.723 -27.734 -3.014 1 97.88 83 SER B C 1
ATOM 1782 O O . SER B 1 83 ? 7.801 -26.594 -3.484 1 97.88 83 SER B O 1
ATOM 1784 N N . LYS B 1 84 ? 8.562 -28.281 -2.316 1 94.69 84 LYS B N 1
ATOM 1785 C CA . LYS B 1 84 ? 9.891 -27.719 -2.084 1 94.69 84 LYS B CA 1
ATOM 1786 C C . LYS B 1 84 ? 10.984 -28.641 -2.604 1 94.69 84 LYS B C 1
ATOM 1788 O O . LYS B 1 84 ? 11 -29.844 -2.283 1 94.69 84 LYS B O 1
ATOM 1793 N N . GLU B 1 85 ? 11.844 -28.188 -3.512 1 91.75 85 GLU B N 1
ATOM 1794 C CA . GLU B 1 85 ? 12.914 -29.016 -4.066 1 91.75 85 GLU B CA 1
ATOM 1795 C C . GLU B 1 85 ? 14.25 -28.281 -4.012 1 91.75 85 GLU B C 1
ATOM 1797 O O . GLU B 1 85 ? 14.305 -27.047 -4.102 1 91.75 85 GLU B O 1
ATOM 1802 N N . ALA B 1 86 ? 15.273 -29.062 -3.818 1 85.69 86 ALA B N 1
ATOM 1803 C CA . ALA B 1 86 ? 16.625 -28.5 -3.852 1 85.69 86 ALA B CA 1
ATOM 1804 C C . ALA B 1 86 ? 17 -28.062 -5.266 1 85.69 86 ALA B C 1
ATOM 1806 O O . ALA B 1 86 ? 16.656 -28.734 -6.242 1 85.69 86 ALA B O 1
ATOM 1807 N N . SER B 1 87 ? 17.344 -26.828 -5.379 1 75.19 87 SER B N 1
ATOM 1808 C CA . SER B 1 87 ? 17.766 -26.359 -6.695 1 75.19 87 SER B CA 1
ATOM 1809 C C . SER B 1 87 ? 19.281 -26.406 -6.836 1 75.19 87 SER B C 1
ATOM 1811 O O . SER B 1 87 ? 20 -25.891 -5.988 1 75.19 87 SER B O 1
ATOM 1813 N N . GLU B 1 88 ? 19.891 -27.344 -7.441 1 65.19 88 GLU B N 1
ATOM 1814 C CA . GLU B 1 88 ? 21.328 -27.422 -7.688 1 65.19 88 GLU B CA 1
ATOM 1815 C C . GLU B 1 88 ? 21.797 -26.297 -8.609 1 65.19 88 GLU B C 1
ATOM 1817 O O . GLU B 1 88 ? 22.953 -25.859 -8.531 1 65.19 88 GLU B O 1
ATOM 1822 N N . ALA B 1 89 ? 20.906 -26.016 -9.422 1 57.66 89 ALA B N 1
ATOM 1823 C CA . ALA B 1 89 ? 21.359 -25.359 -10.648 1 57.66 89 ALA B CA 1
ATOM 1824 C C . ALA B 1 89 ? 21.844 -23.938 -10.352 1 57.66 89 ALA B C 1
ATOM 1826 O O . ALA B 1 89 ? 22.812 -23.469 -10.969 1 57.66 89 ALA B O 1
ATOM 1827 N N . ASP B 1 90 ? 21.141 -23.266 -9.562 1 60.56 90 ASP B N 1
ATOM 1828 C CA . ASP B 1 90 ? 21.547 -21.859 -9.648 1 60.56 90 ASP B CA 1
ATOM 1829 C C . ASP B 1 90 ? 21.688 -21.234 -8.266 1 60.56 90 ASP B C 1
ATOM 1831 O O . ASP B 1 90 ? 21.531 -20.031 -8.094 1 60.56 90 ASP B O 1
ATOM 1835 N N . GLY B 1 91 ? 22.172 -22.172 -7.41 1 63.41 91 GLY B N 1
ATOM 1836 C CA . GLY B 1 91 ? 22.5 -21.609 -6.109 1 63.41 91 GLY B CA 1
ATOM 1837 C C . GLY B 1 91 ? 21.281 -21.109 -5.348 1 63.41 91 GLY B C 1
ATOM 1838 O O . GLY B 1 91 ? 21.422 -20.406 -4.352 1 63.41 91 GLY B O 1
ATOM 1839 N N . ARG B 1 92 ? 20.125 -21.453 -5.973 1 64.44 92 ARG B N 1
ATOM 1840 C CA . ARG B 1 92 ? 18.938 -20.906 -5.316 1 64.44 92 ARG B CA 1
ATOM 1841 C C . ARG B 1 92 ? 18.641 -21.672 -4.031 1 64.44 92 ARG B C 1
ATOM 1843 O O . ARG B 1 92 ? 17.844 -21.219 -3.209 1 64.44 92 ARG B O 1
ATOM 1850 N N . GLY B 1 93 ? 19.406 -22.641 -3.855 1 79.56 93 GLY B N 1
ATOM 1851 C CA . GLY B 1 93 ? 19.156 -23.484 -2.697 1 79.56 93 GLY B CA 1
ATOM 1852 C C . GLY B 1 93 ? 17.859 -24.266 -2.797 1 79.56 93 GLY B C 1
ATOM 1853 O O . GLY B 1 93 ? 17.797 -25.266 -3.518 1 79.56 93 GLY B O 1
ATOM 1854 N N . VAL B 1 94 ? 16.75 -23.688 -2.324 1 86.56 94 VAL B N 1
ATOM 1855 C CA . VAL B 1 94 ? 15.445 -24.359 -2.322 1 86.56 94 VAL B CA 1
ATOM 1856 C C . VAL B 1 94 ? 14.469 -23.562 -3.186 1 86.56 94 VAL B C 1
ATOM 1858 O O . VAL B 1 94 ? 14.414 -22.344 -3.117 1 86.56 94 VAL B O 1
ATOM 1861 N N . VAL B 1 95 ? 13.805 -24.359 -4.094 1 94.12 95 VAL B N 1
ATOM 1862 C CA . VAL B 1 95 ? 12.828 -23.688 -4.938 1 94.12 95 VAL B CA 1
ATOM 1863 C C . VAL B 1 95 ? 11.43 -24.234 -4.652 1 94.12 95 VAL B C 1
ATOM 1865 O O . VAL B 1 95 ? 11.273 -25.406 -4.34 1 94.12 95 VAL B O 1
ATOM 1868 N N . LEU B 1 96 ? 10.406 -23.422 -4.777 1 97.44 96 LEU B N 1
ATOM 1869 C CA . LEU B 1 96 ? 9.008 -23.703 -4.477 1 97.44 96 LEU B CA 1
ATOM 1870 C C . LEU B 1 96 ? 8.18 -23.766 -5.754 1 97.44 96 LEU B C 1
ATOM 1872 O O . LEU B 1 96 ? 8.352 -22.938 -6.652 1 97.44 96 LEU B O 1
ATOM 1876 N N . SER B 1 97 ? 7.312 -24.781 -5.852 1 97.69 97 SER B N 1
ATOM 1877 C CA . SER B 1 97 ? 6.371 -24.922 -6.957 1 97.69 97 SER B CA 1
ATOM 1878 C C . SER B 1 97 ? 5.027 -25.453 -6.473 1 97.69 97 SER B C 1
ATOM 1880 O O . SER B 1 97 ? 4.941 -26.062 -5.406 1 97.69 97 SER B O 1
ATOM 1882 N N . LEU B 1 98 ? 4.039 -25.219 -7.32 1 98.06 98 LEU B N 1
ATOM 1883 C CA . LEU B 1 98 ? 2.736 -25.781 -6.973 1 98.06 98 LEU B CA 1
ATOM 1884 C C . LEU B 1 98 ? 2.732 -27.297 -7.152 1 98.06 98 LEU B C 1
ATOM 1886 O O . LEU B 1 98 ? 3.332 -27.812 -8.102 1 98.06 98 LEU B O 1
ATOM 1890 N N . THR B 1 99 ? 1.999 -27.969 -6.25 1 98.31 99 THR B N 1
ATOM 1891 C CA . THR B 1 99 ? 1.644 -29.375 -6.488 1 98.31 99 THR B CA 1
ATOM 1892 C C . THR B 1 99 ? 0.375 -29.469 -7.332 1 98.31 99 THR B C 1
ATOM 1894 O O . THR B 1 99 ? -0.271 -28.453 -7.609 1 98.31 99 THR B O 1
ATOM 1897 N N . ALA B 1 100 ? 0.073 -30.688 -7.785 1 98.12 100 ALA B N 1
ATOM 1898 C CA . ALA B 1 100 ? -1.183 -30.938 -8.492 1 98.12 100 ALA B CA 1
ATOM 1899 C C . ALA B 1 100 ? -2.379 -30.516 -7.645 1 98.12 100 ALA B C 1
ATOM 1901 O O . ALA B 1 100 ? -3.391 -30.047 -8.172 1 98.12 100 ALA B O 1
ATOM 1902 N N . GLN B 1 101 ? -2.182 -30.719 -6.344 1 97.44 101 GLN B N 1
ATOM 1903 C CA . GLN B 1 101 ? -3.246 -30.375 -5.406 1 97.44 101 GLN B CA 1
ATOM 1904 C C . GLN B 1 101 ? -3.365 -28.859 -5.234 1 97.44 101 GLN B C 1
ATOM 1906 O O . GLN B 1 101 ? -4.449 -28.344 -4.957 1 97.44 101 GLN B O 1
ATOM 1911 N N . GLY B 1 102 ? -2.289 -28.156 -5.438 1 98.25 102 GLY B N 1
ATOM 1912 C CA . GLY B 1 102 ? -2.271 -26.719 -5.242 1 98.25 102 GLY B CA 1
ATOM 1913 C C . GLY B 1 102 ? -2.836 -25.953 -6.422 1 98.25 102 GLY B C 1
ATOM 1914 O O . GLY B 1 102 ? -3.248 -24.797 -6.281 1 98.25 102 GLY B O 1
ATOM 1915 N N . LYS B 1 103 ? -2.887 -26.531 -7.602 1 97.75 103 LYS B N 1
ATOM 1916 C CA . LYS B 1 103 ? -3.246 -25.859 -8.844 1 97.75 103 LYS B CA 1
ATOM 1917 C C . LYS B 1 103 ? -4.703 -25.406 -8.82 1 97.75 103 LYS B C 1
ATOM 1919 O O . LYS B 1 103 ? -5.008 -24.266 -9.188 1 97.75 103 LYS B O 1
ATOM 1924 N N . PRO B 1 104 ? -5.648 -26.266 -8.344 1 97.38 104 PRO B N 1
ATOM 1925 C CA . PRO B 1 104 ? -7.035 -25.812 -8.289 1 97.38 104 PRO B CA 1
ATOM 1926 C C . PRO B 1 104 ? -7.215 -24.609 -7.352 1 97.38 104 PRO B C 1
ATOM 1928 O O . PRO B 1 104 ? -7.977 -23.688 -7.66 1 97.38 104 PRO B O 1
ATOM 1931 N N . LEU B 1 105 ? -6.5 -24.641 -6.273 1 97.88 105 LEU B N 1
ATOM 1932 C CA . LEU B 1 105 ? -6.617 -23.547 -5.32 1 97.88 105 LEU B CA 1
ATOM 1933 C C . LEU B 1 105 ? -5.992 -22.266 -5.879 1 97.88 105 LEU B C 1
ATOM 1935 O O . LEU B 1 105 ? -6.5 -21.172 -5.641 1 97.88 105 LEU B O 1
ATOM 1939 N N . TYR B 1 106 ? -4.941 -22.469 -6.598 1 98 106 TYR B N 1
ATOM 1940 C CA . TYR B 1 106 ? -4.344 -21.344 -7.289 1 98 106 TYR B CA 1
ATOM 1941 C C . TYR B 1 106 ? -5.34 -20.703 -8.258 1 98 106 TYR B C 1
ATOM 1943 O O . TYR B 1 106 ? -5.469 -19.469 -8.305 1 98 106 TYR B O 1
ATOM 1951 N N . ARG B 1 107 ? -6.047 -21.484 -8.969 1 97.12 107 ARG B N 1
ATOM 1952 C CA . ARG B 1 107 ? -7.035 -20.969 -9.922 1 97.12 107 ARG B CA 1
ATOM 1953 C C . ARG B 1 107 ? -8.133 -20.203 -9.195 1 97.12 107 ARG B C 1
ATOM 1955 O O . ARG B 1 107 ? -8.586 -19.156 -9.68 1 97.12 107 ARG B O 1
ATOM 1962 N N . GLN B 1 108 ? -8.492 -20.688 -8.078 1 97.25 108 GLN B N 1
ATOM 1963 C CA . GLN B 1 108 ? -9.492 -19.984 -7.27 1 97.25 108 GLN B CA 1
ATOM 1964 C C . GLN B 1 108 ? -8.961 -18.641 -6.793 1 97.25 108 GLN B C 1
ATOM 1966 O O . GLN B 1 108 ? -9.68 -17.641 -6.844 1 97.25 108 GLN B O 1
ATOM 1971 N N . ALA B 1 109 ? -7.754 -18.656 -6.355 1 97.81 109 ALA B N 1
ATOM 1972 C CA . ALA B 1 109 ? -7.141 -17.422 -5.852 1 97.81 109 ALA B CA 1
ATOM 1973 C C . ALA B 1 109 ? -7.035 -16.375 -6.949 1 97.81 109 ALA B C 1
ATOM 1975 O O . ALA B 1 109 ? -7.391 -15.211 -6.738 1 97.81 109 ALA B O 1
ATOM 1976 N N . ILE B 1 110 ? -6.582 -16.797 -8.102 1 97.5 110 ILE B N 1
ATOM 1977 C CA . ILE B 1 110 ? -6.359 -15.859 -9.195 1 97.5 110 ILE B CA 1
ATOM 1978 C C . ILE B 1 110 ? -7.699 -15.312 -9.688 1 97.5 110 ILE B C 1
ATOM 1980 O O . ILE B 1 110 ? -7.801 -14.141 -10.055 1 97.5 110 ILE B O 1
ATOM 1984 N N . THR B 1 111 ? -8.727 -16.141 -9.68 1 96.56 111 THR B N 1
ATOM 1985 C CA . THR B 1 111 ? -10.07 -15.703 -10.055 1 96.56 111 THR B CA 1
ATOM 1986 C C . THR B 1 111 ? -10.594 -14.664 -9.062 1 96.56 111 THR B C 1
ATOM 1988 O O . THR B 1 111 ? -11.18 -13.656 -9.469 1 96.56 111 THR B O 1
ATOM 1991 N N . MET B 1 112 ? -10.383 -14.914 -7.832 1 96.56 112 MET B N 1
ATOM 1992 C CA . MET B 1 112 ? -10.773 -13.977 -6.785 1 96.56 112 MET B CA 1
ATOM 1993 C C . MET B 1 112 ? -10.047 -12.641 -6.949 1 96.56 112 MET B C 1
ATOM 1995 O O . MET B 1 112 ? -10.664 -11.578 -6.883 1 96.56 112 MET B O 1
ATOM 1999 N N . ILE B 1 113 ? -8.742 -12.727 -7.215 1 96.94 113 ILE B N 1
ATOM 2000 C CA . ILE B 1 113 ? -7.938 -11.523 -7.395 1 96.94 113 ILE B CA 1
ATOM 2001 C C . ILE B 1 113 ? -8.438 -10.742 -8.609 1 96.94 113 ILE B C 1
ATOM 2003 O O . ILE B 1 113 ? -8.539 -9.516 -8.562 1 96.94 113 ILE B O 1
ATOM 2007 N N . ALA B 1 114 ? -8.75 -11.43 -9.641 1 96.44 114 ALA B N 1
ATOM 2008 C CA . ALA B 1 114 ? -9.25 -10.812 -10.859 1 96.44 114 ALA B CA 1
ATOM 2009 C C . ALA B 1 114 ? -10.562 -10.062 -10.602 1 96.44 114 ALA B C 1
ATOM 2011 O O . ALA B 1 114 ? -10.742 -8.938 -11.07 1 96.44 114 ALA B O 1
ATOM 2012 N N . ARG B 1 115 ? -11.422 -10.711 -9.906 1 95 115 ARG B N 1
ATOM 2013 C CA . ARG B 1 115 ? -12.703 -10.102 -9.578 1 95 115 ARG B CA 1
ATOM 2014 C C . ARG B 1 115 ? -12.516 -8.836 -8.75 1 95 115 ARG B C 1
ATOM 2016 O O . ARG B 1 115 ? -13.125 -7.801 -9.031 1 95 115 ARG B O 1
ATOM 2023 N N . ARG B 1 116 ? -11.711 -8.891 -7.777 1 94.25 116 ARG B N 1
ATOM 2024 C CA . ARG B 1 116 ? -11.461 -7.746 -6.91 1 94.25 116 ARG B CA 1
ATOM 2025 C C . ARG B 1 116 ? -10.812 -6.605 -7.684 1 94.25 116 ARG B C 1
ATOM 2027 O O . ARG B 1 116 ? -11.164 -5.438 -7.5 1 94.25 116 ARG B O 1
ATOM 2034 N N . ASN B 1 117 ? -9.875 -6.969 -8.484 1 95.94 117 ASN B N 1
ATOM 2035 C CA . ASN B 1 117 ? -9.234 -5.984 -9.352 1 95.94 117 ASN B CA 1
ATOM 2036 C C . ASN B 1 117 ? -10.258 -5.242 -10.203 1 95.94 117 ASN B C 1
ATOM 2038 O O . ASN B 1 117 ? -10.234 -4.012 -10.273 1 95.94 117 ASN B O 1
ATOM 2042 N N . ALA B 1 118 ? -11.156 -5.973 -10.773 1 94.62 118 ALA B N 1
ATOM 2043 C CA . ALA B 1 118 ? -12.18 -5.391 -11.625 1 94.62 118 ALA B CA 1
ATOM 2044 C C . ALA B 1 118 ? -13.117 -4.492 -10.82 1 94.62 118 ALA B C 1
ATOM 2046 O O . ALA B 1 118 ? -13.562 -3.449 -11.312 1 94.62 118 ALA B O 1
ATOM 2047 N N . GLU B 1 119 ? -13.406 -4.895 -9.617 1 92.75 119 GLU B N 1
ATOM 2048 C CA . GLU B 1 119 ? -14.289 -4.117 -8.758 1 92.75 119 GLU B CA 1
ATOM 2049 C C . GLU B 1 119 ? -13.656 -2.783 -8.375 1 92.75 119 GLU B C 1
ATOM 2051 O O . GLU B 1 119 ? -14.32 -1.743 -8.414 1 92.75 119 GLU B O 1
ATOM 2056 N N . ILE B 1 120 ? -12.438 -2.783 -8.055 1 93.06 120 ILE B N 1
ATOM 2057 C CA . ILE B 1 120 ? -11.75 -1.601 -7.551 1 93.06 120 ILE B CA 1
ATOM 2058 C C . ILE B 1 120 ? -11.492 -0.63 -8.703 1 93.06 120 ILE B C 1
ATOM 2060 O O . ILE B 1 120 ? -11.672 0.581 -8.555 1 93.06 120 ILE B O 1
ATOM 2064 N N . PHE B 1 121 ? -11.156 -1.133 -9.836 1 96.38 121 PHE B N 1
ATOM 2065 C CA . PHE B 1 121 ? -10.695 -0.277 -10.922 1 96.38 121 PHE B CA 1
ATOM 2066 C C . PHE B 1 121 ? -11.758 -0.141 -12 1 96.38 121 PHE B C 1
ATOM 2068 O O . PHE B 1 121 ? -11.492 0.38 -13.086 1 96.38 121 PHE B O 1
ATOM 2075 N N . GLY B 1 122 ? -12.922 -0.667 -11.672 1 94.94 122 GLY B N 1
ATOM 2076 C CA . GLY B 1 122 ? -14.008 -0.672 -12.633 1 94.94 122 GLY B CA 1
ATOM 2077 C C . GLY B 1 122 ? -14.484 0.721 -13 1 94.94 122 GLY B C 1
ATOM 2078 O O . GLY B 1 122 ? -15.148 0.903 -14.023 1 94.94 122 GLY B O 1
ATOM 2079 N N . CYS B 1 123 ? -14.203 1.742 -12.227 1 96.12 123 CYS B N 1
ATOM 2080 C CA . CYS B 1 123 ? -14.617 3.115 -12.484 1 96.12 123 CYS B CA 1
ATOM 2081 C C . CYS B 1 123 ? -13.742 3.762 -13.555 1 96.12 123 CYS B C 1
ATOM 2083 O O . CYS B 1 123 ? -14.039 4.863 -14.023 1 96.12 123 CYS B O 1
ATOM 2085 N N . LEU B 1 124 ? -12.719 3.115 -13.984 1 97.75 124 LEU B N 1
ATOM 2086 C CA . LEU B 1 124 ? -11.828 3.598 -15.031 1 97.75 124 LEU B CA 1
ATOM 2087 C C . LEU B 1 124 ? -12.133 2.914 -16.359 1 97.75 124 LEU B C 1
ATOM 2089 O O . LEU B 1 124 ? -12.484 1.732 -16.391 1 97.75 124 LEU B O 1
ATOM 2093 N N . SER B 1 125 ? -11.984 3.637 -17.5 1 97.94 125 SER B N 1
ATOM 2094 C CA . SER B 1 125 ? -12.109 3.037 -18.812 1 97.94 125 SER B CA 1
ATOM 2095 C C . SER B 1 125 ? -10.961 2.066 -19.094 1 97.94 125 SER B C 1
ATOM 2097 O O . SER B 1 125 ? -9.961 2.062 -18.375 1 97.94 125 SER B O 1
ATOM 2099 N N . ASP B 1 126 ? -11.102 1.243 -20.141 1 96.94 126 ASP B N 1
ATOM 2100 C CA . ASP B 1 126 ? -10.047 0.318 -20.531 1 96.94 126 ASP B CA 1
ATOM 2101 C C . ASP B 1 126 ? -8.75 1.065 -20.844 1 96.94 126 ASP B C 1
ATOM 2103 O O . ASP B 1 126 ? -7.664 0.622 -20.453 1 96.94 126 ASP B O 1
ATOM 2107 N N . ALA B 1 127 ? -8.898 2.168 -21.469 1 97.75 127 ALA B N 1
ATOM 2108 C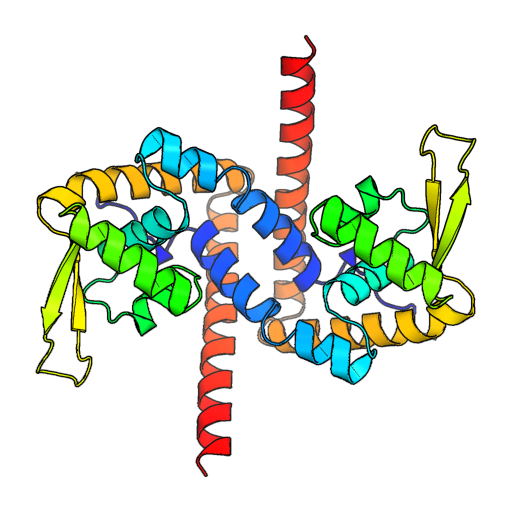 CA . ALA B 1 127 ? -7.734 2.971 -21.844 1 97.75 127 ALA B CA 1
ATOM 2109 C C . ALA B 1 127 ? -7.059 3.557 -20.609 1 97.75 127 ALA B C 1
ATOM 2111 O O . ALA B 1 127 ? -5.832 3.594 -20.516 1 97.75 127 ALA B O 1
ATOM 2112 N N . GLU B 1 128 ? -7.871 3.98 -19.656 1 97.81 128 GLU B N 1
ATOM 2113 C CA . GLU B 1 128 ? -7.344 4.543 -18.422 1 97.81 128 GLU B CA 1
ATOM 2114 C C . GLU B 1 128 ? -6.637 3.477 -17.594 1 97.81 128 GLU B C 1
ATOM 2116 O O . GLU B 1 128 ? -5.59 3.738 -17 1 97.81 128 GLU B O 1
ATOM 2121 N N . ARG B 1 129 ? -7.184 2.307 -17.578 1 97.88 129 ARG B N 1
ATOM 2122 C CA . ARG B 1 129 ? -6.566 1.206 -16.844 1 97.88 129 ARG B CA 1
ATOM 2123 C C . ARG B 1 129 ? -5.223 0.826 -17.453 1 97.88 129 ARG B C 1
ATOM 2125 O O . ARG B 1 129 ? -4.254 0.57 -16.734 1 97.88 129 ARG B O 1
ATOM 2132 N N . ALA B 1 130 ? -5.188 0.785 -18.766 1 97.44 130 ALA B N 1
ATOM 2133 C CA . ALA B 1 130 ? -3.938 0.479 -19.469 1 97.44 130 ALA B CA 1
ATOM 2134 C C . ALA B 1 130 ? -2.879 1.54 -19.188 1 97.44 130 ALA B C 1
ATOM 2136 O O . ALA B 1 130 ? -1.712 1.215 -18.953 1 97.44 130 ALA B O 1
ATOM 2137 N N . LEU B 1 131 ? -3.291 2.762 -19.203 1 97.56 131 LEU B N 1
ATOM 2138 C CA . LEU B 1 131 ? -2.383 3.871 -18.922 1 97.56 131 LEU B CA 1
ATOM 2139 C C . LEU B 1 131 ? -1.868 3.807 -17.484 1 97.56 131 LEU B C 1
ATOM 2141 O O . LEU B 1 131 ? -0.668 3.959 -17.25 1 97.56 131 LEU B O 1
ATOM 2145 N N . LEU B 1 132 ? -2.797 3.639 -16.562 1 98.06 132 LEU B N 1
ATOM 2146 C CA . LEU B 1 132 ? -2.404 3.494 -15.164 1 98.06 132 LEU B CA 1
ATOM 2147 C C . LEU B 1 132 ? -1.394 2.365 -15 1 98.06 132 LEU B C 1
ATOM 2149 O O . LEU B 1 132 ? -0.362 2.541 -14.352 1 98.06 132 LEU B O 1
ATOM 2153 N N . GLY B 1 133 ? -1.684 1.226 -15.633 1 97.75 133 GLY B N 1
ATOM 2154 C CA . GLY B 1 133 ? -0.761 0.103 -15.594 1 97.75 133 GLY B CA 1
ATOM 2155 C C . GLY B 1 133 ? 0.62 0.446 -16.109 1 97.75 133 GLY B C 1
ATOM 2156 O O . GLY B 1 133 ? 1.63 0.089 -15.508 1 97.75 133 GLY B O 1
ATOM 2157 N N . SER B 1 134 ? 0.665 1.141 -17.188 1 97.75 134 SER B N 1
ATOM 2158 C CA . SER B 1 134 ? 1.936 1.512 -17.812 1 97.75 134 SER B CA 1
ATOM 2159 C C . SER B 1 134 ? 2.73 2.453 -16.906 1 97.75 134 SER B C 1
ATOM 2161 O O . SER B 1 134 ? 3.955 2.344 -16.812 1 97.75 134 SER B O 1
ATOM 2163 N N . LEU B 1 135 ? 2.08 3.412 -16.297 1 97.81 135 LEU B N 1
ATOM 2164 C CA . LEU B 1 135 ? 2.74 4.348 -15.398 1 97.81 135 LEU B CA 1
ATOM 2165 C C . LEU B 1 135 ? 3.293 3.625 -14.172 1 97.81 135 LEU B C 1
ATOM 2167 O O . LEU B 1 135 ? 4.422 3.879 -13.75 1 97.81 135 LEU B O 1
ATOM 2171 N N . LEU B 1 136 ? 2.516 2.709 -13.617 1 96.94 136 LEU B N 1
ATOM 2172 C CA . LEU B 1 136 ? 2.957 1.945 -12.453 1 96.94 136 LEU B CA 1
ATOM 2173 C C . LEU B 1 136 ? 4.148 1.062 -12.805 1 96.94 136 LEU B C 1
ATOM 2175 O O . LEU B 1 136 ? 5.094 0.941 -12.023 1 96.94 136 LEU B O 1
ATOM 2179 N N . ASP B 1 137 ? 4.133 0.471 -14.008 1 96.31 137 ASP B N 1
ATOM 2180 C CA . ASP B 1 137 ? 5.246 -0.352 -14.469 1 96.31 137 ASP B CA 1
ATOM 2181 C C . ASP B 1 137 ? 6.531 0.466 -14.555 1 96.31 137 ASP B C 1
ATOM 2183 O O . ASP B 1 137 ? 7.609 -0.018 -14.195 1 96.31 137 ASP B O 1
ATOM 2187 N N . ARG B 1 138 ? 6.438 1.621 -15.008 1 96.19 138 ARG B N 1
ATOM 2188 C CA . ARG B 1 138 ? 7.609 2.482 -15.133 1 96.19 138 ARG B CA 1
ATOM 2189 C C . ARG B 1 138 ? 8.172 2.836 -13.758 1 96.19 138 ARG B C 1
ATOM 2191 O O . ARG B 1 138 ? 9.391 2.92 -13.586 1 96.19 138 ARG B O 1
ATOM 2198 N N . LEU B 1 139 ? 7.285 3.09 -12.828 1 95.44 139 LEU B N 1
ATOM 2199 C CA . LEU B 1 139 ? 7.727 3.398 -11.477 1 95.44 139 LEU B CA 1
ATOM 2200 C C . LEU B 1 139 ? 8.484 2.219 -10.867 1 95.44 139 LEU B C 1
ATOM 2202 O O . LEU B 1 139 ? 9.523 2.404 -10.234 1 95.44 139 LEU B O 1
ATOM 2206 N N . VAL B 1 140 ? 8 0.999 -11.062 1 92.38 140 VAL B N 1
ATOM 2207 C CA . VAL B 1 140 ? 8.648 -0.205 -10.547 1 92.38 140 VAL B CA 1
ATOM 2208 C C . VAL B 1 140 ? 10.008 -0.385 -11.219 1 92.38 140 VAL B C 1
ATOM 2210 O O . VAL B 1 140 ? 11 -0.689 -10.547 1 92.38 140 VAL B O 1
ATOM 2213 N N . ALA B 1 141 ? 10.055 -0.156 -12.469 1 91.75 141 ALA B N 1
ATOM 2214 C CA . ALA B 1 141 ? 11.305 -0.294 -13.211 1 91.75 141 ALA B CA 1
ATOM 2215 C C . ALA B 1 141 ? 12.336 0.729 -12.75 1 91.75 141 ALA B C 1
ATOM 2217 O O . ALA B 1 141 ? 13.523 0.417 -12.641 1 91.75 141 ALA B O 1
ATOM 2218 N N . HIS B 1 142 ? 11.859 1.91 -12.539 1 90.25 142 HIS B N 1
ATOM 2219 C CA . HIS B 1 142 ? 12.734 2.99 -12.094 1 90.25 142 HIS B CA 1
ATOM 2220 C C . HIS B 1 142 ? 13.367 2.66 -10.742 1 90.25 142 HIS B C 1
ATOM 2222 O O . HIS B 1 142 ? 14.547 2.934 -10.523 1 90.25 142 HIS B O 1
ATOM 2228 N N . ALA B 1 143 ? 12.617 2.076 -9.797 1 82.5 143 ALA B N 1
ATOM 2229 C CA . ALA B 1 143 ? 13.102 1.723 -8.469 1 82.5 143 ALA B CA 1
ATOM 2230 C C . ALA B 1 143 ? 14.133 0.601 -8.539 1 82.5 143 ALA B C 1
ATOM 2232 O O . ALA B 1 143 ? 15.102 0.589 -7.773 1 82.5 143 ALA B O 1
ATOM 2233 N N . GLY B 1 144 ? 13.844 -0.449 -9.359 1 75.69 144 GLY B N 1
ATOM 2234 C CA . GLY B 1 144 ? 14.805 -1.527 -9.555 1 75.69 144 GLY B CA 1
ATOM 2235 C C . GLY B 1 144 ? 16.156 -1.045 -10.047 1 75.69 144 GLY B C 1
ATOM 2236 O O . GLY B 1 144 ? 17.188 -1.569 -9.641 1 75.69 144 GLY B O 1
ATOM 2237 N N . GLN B 1 145 ? 16.094 -0.105 -10.844 1 69.5 145 GLN B N 1
ATOM 2238 C CA . GLN B 1 145 ? 17.328 0.463 -11.391 1 69.5 145 GLN B CA 1
ATOM 2239 C C . GLN B 1 145 ? 18.125 1.198 -10.312 1 69.5 145 GLN B C 1
ATOM 2241 O O . GLN B 1 145 ? 19.344 1.139 -10.281 1 69.5 145 GLN B O 1
ATOM 2246 N N . GLN B 1 146 ? 17.406 1.801 -9.484 1 66.5 146 GLN B N 1
ATOM 2247 C CA . GLN B 1 146 ? 18.062 2.543 -8.414 1 66.5 146 GLN B CA 1
ATOM 2248 C C . GLN B 1 146 ? 18.719 1.598 -7.41 1 66.5 146 GLN B C 1
ATOM 2250 O O . GLN B 1 146 ? 19.781 1.903 -6.852 1 66.5 146 GLN B O 1
ATOM 2255 N N . ASP B 1 147 ? 18.094 0.486 -7.129 1 65.06 147 ASP B N 1
ATOM 2256 C CA . ASP B 1 147 ? 18.656 -0.504 -6.219 1 65.06 147 ASP B CA 1
ATOM 2257 C C . ASP B 1 147 ? 19.938 -1.107 -6.789 1 65.06 147 ASP B C 1
ATOM 2259 O O . ASP B 1 147 ? 20.891 -1.381 -6.047 1 65.06 147 ASP B O 1
ATOM 2263 N N . GLU B 1 148 ? 19.875 -1.334 -8.047 1 56.31 148 GLU B N 1
ATOM 2264 C CA . GLU B 1 148 ? 21.047 -1.879 -8.695 1 56.31 148 GLU B CA 1
ATOM 2265 C C . GLU B 1 148 ? 22.203 -0.869 -8.695 1 56.31 148 GLU B C 1
ATOM 2267 O O . GLU B 1 148 ? 23.359 -1.236 -8.484 1 56.31 148 GLU B O 1
ATOM 2272 N N . GLU B 1 149 ? 21.812 0.338 -8.953 1 51.81 149 GLU B N 1
ATOM 2273 C CA . GLU B 1 149 ? 22.828 1.381 -8.969 1 51.81 149 GLU B CA 1
ATOM 2274 C C . GLU B 1 149 ? 23.422 1.61 -7.578 1 51.81 149 GLU B C 1
ATOM 2276 O O . GLU B 1 149 ? 24.609 1.872 -7.434 1 51.81 149 GLU B O 1
ATOM 2281 N N . GLY B 1 150 ? 22.516 1.552 -6.605 1 50.78 150 GLY B N 1
ATOM 2282 C CA . GLY B 1 150 ? 23.016 1.688 -5.246 1 50.78 150 GLY B CA 1
ATOM 2283 C C . GLY B 1 150 ? 23.875 0.519 -4.801 1 50.78 150 GLY B C 1
ATOM 2284 O O . GLY B 1 150 ? 24.812 0.692 -4.023 1 50.78 150 GLY B O 1
ATOM 2285 N N . ALA B 1 151 ? 23.547 -0.675 -5.191 1 56.34 151 ALA B N 1
ATOM 2286 C CA . ALA B 1 151 ? 24.359 -1.848 -4.883 1 56.34 151 ALA B CA 1
ATOM 2287 C C . ALA B 1 151 ? 25.719 -1.755 -5.551 1 56.34 151 ALA B C 1
ATOM 2289 O O . ALA B 1 151 ? 26.734 -2.197 -4.984 1 56.34 151 ALA B O 1
ATOM 2290 N N . GLU B 1 152 ? 25.734 -1.322 -6.73 1 52.38 152 GLU B N 1
ATOM 2291 C CA . GLU B 1 152 ? 27 -1.165 -7.449 1 52.38 152 GLU B CA 1
ATOM 2292 C C . GLU B 1 152 ? 27.891 -0.124 -6.777 1 52.38 152 GLU B C 1
ATOM 2294 O O . GLU B 1 152 ? 29.109 -0.294 -6.707 1 52.38 152 GLU B O 1
ATOM 2299 N N . ASP B 1 153 ? 27.266 0.908 -6.336 1 51.22 153 ASP B N 1
ATOM 2300 C CA . ASP B 1 153 ? 28.031 1.946 -5.664 1 51.22 153 ASP B CA 1
ATOM 2301 C C . ASP B 1 153 ? 28.547 1.455 -4.312 1 51.22 153 ASP B C 1
ATOM 2303 O O . ASP B 1 153 ? 29.656 1.824 -3.895 1 51.22 153 ASP B O 1
ATOM 2307 N N . ALA B 1 154 ? 27.75 0.707 -3.611 1 54.06 154 ALA B N 1
ATOM 2308 C CA . ALA B 1 154 ? 28.172 0.18 -2.314 1 54.06 154 ALA B CA 1
ATOM 2309 C C . ALA B 1 154 ? 29.219 -0.911 -2.477 1 54.06 154 ALA B C 1
ATOM 2311 O O . ALA B 1 154 ? 29.953 -1.224 -1.533 1 54.06 154 ALA B O 1
ATOM 2312 N N . GLY B 1 155 ? 29.234 -1.676 -3.439 1 44.03 155 GLY B N 1
ATOM 2313 C CA . GLY B 1 155 ? 30.172 -2.744 -3.746 1 44.03 155 GLY B CA 1
ATOM 2314 C C . GLY B 1 155 ? 31.438 -2.252 -4.434 1 44.03 155 GLY B C 1
ATOM 2315 O O . GLY B 1 155 ? 32.375 -3.023 -4.652 1 44.03 155 GLY B O 1
ATOM 2316 N N . ALA B 1 156 ? 31.359 -1.003 -4.879 1 44.81 156 ALA B N 1
ATOM 2317 C CA . ALA B 1 156 ? 32.625 -0.45 -5.371 1 44.81 156 ALA B CA 1
ATOM 2318 C C . ALA B 1 156 ? 33.406 0.206 -4.242 1 44.81 156 ALA B C 1
ATOM 2320 O O . ALA B 1 156 ? 32.812 0.861 -3.373 1 44.81 156 ALA B O 1
#

InterPro domains:
  IPR000835 MarR-type HTH domain [PF12802] (35-93)
  IPR000835 MarR-type HTH domain [PR00598] (53-69)
  IPR000835 MarR-type HTH domain [PR00598] (70-85)
  IPR000835 MarR-type HTH domain [PR00598] (89-105)
  IPR000835 MarR-type HTH domain [PR00598] (119-139)
  IPR000835 MarR-type HTH domain [PS50995] (8-141)
  IPR000835 MarR-type HTH domain [SM00347] (29-129)
  IPR023187 Transcriptional regulator MarR-type, conserved site [PS01117] (68-102)
  IPR036388 Winged helix-like DNA-binding domain superfamily [G3DSA:1.10.10.10] (2-145)
  IPR036390 Winged helix DNA-binding domain superfamily [SSF46785] (3-146)

Sequence (312 aa):
MKPLPRLDQFLTYRLHQVNKLSDKDSAAAYLEQCGLPLGEGRCLAAIGAFAPLSVNELAHRANLTKGQASRSAQALVARGLVSKEASEADGRGVVLSLTAQGKPLYRQAITMIARRNAEIFGCLSDAERALLGSLLDRLVAHAGQQDEEGAEDAGAMKPLPRLDQFLTYRLHQVNKLSDKDSAAAYLEQCGLPLGEGRCLAAIGAFAPLSVNELAHRANLTKGQASRSAQALVARGLVSKEASEADGRGVVLSLTAQGKPLYRQAITMIARRNAEIFGCLSDAERALLGSLLDRLVAHAGQQDEEGAEDAGA

Radius of gyration: 21.42 Å; Cα contacts (8 Å, |Δi|>4): 393; chains: 2; bounding box: 65×63×48 Å

Organism: Cupriavidus necator (strain ATCC 17699 / DSM 428 / KCTC 22496 / NCIMB 10442 / H16 / Stanier 337) (NCBI:txid381666)

Nearest PDB structures (foldseek):
  7kfq-assembly1_A  TM=8.805E-01  e=1.950E-07  Variovorax paradoxus
  4rgr-assembly1_A  TM=8.472E-01  e=1.950E-07  Acinetobacter baylyi ADP1
  1lnw-assembly7_A  TM=7.245E-01  e=1.101E-07  Pseudomonas aeruginosa
  4zzl-assembly1_A  TM=6.510E-01  e=5.460E-07  Pseudomonas aeruginosa
  5cyv-assembly1_B  TM=8.251E-01  e=5.697E-06  Rhodococcus jostii RHA1

Solvent-accessible surface area (backbone atoms only — not comparable to full-atom values): 16610 Å² total; per-residue (Å²): 126,81,77,76,80,57,62,83,70,38,61,59,47,43,49,49,55,44,46,53,59,65,51,55,62,43,47,56,48,29,35,73,72,64,69,24,57,46,62,38,39,34,42,45,49,32,32,64,66,55,45,74,31,31,56,66,53,40,6,63,67,37,72,42,51,58,68,55,29,45,54,25,49,52,53,34,36,74,70,52,28,30,42,77,43,79,36,79,82,73,74,54,45,45,31,32,33,62,27,85,69,20,48,64,54,31,53,48,48,54,51,51,51,51,51,50,42,47,65,64,51,56,88,46,52,73,68,52,48,53,48,52,47,52,54,43,52,49,44,48,52,53,51,54,49,49,52,51,51,50,48,53,56,68,74,95,127,81,75,77,79,55,62,86,70,36,60,59,48,41,49,50,55,44,46,51,59,65,52,56,60,43,48,56,48,28,35,72,72,63,69,25,57,45,63,37,39,35,41,44,48,33,32,65,65,56,45,74,29,30,56,66,53,40,6,62,67,36,72,44,53,57,69,55,30,45,52,25,48,50,52,34,37,74,70,50,28,30,44,79,42,80,36,80,82,73,76,55,44,47,30,32,33,61,27,84,69,21,46,64,52,32,52,48,48,52,50,51,50,50,51,50,41,47,65,64,52,54,89,47,54,73,67,53,49,52,49,52,45,53,54,44,50,49,44,47,53,54,51,54,50,49,53,52,53,49,48,51,56,68,73,94

Secondary structure (DSSP, 8-state):
-PPPPPGGGSHHHHHHHHHHHHHTTHHHHHHHHHS--HHHHHHHHHHHHH-SB-HHHHHHHTT--HHHHHHHHHHHHHTTSEEEEEE-SSS-EEEEEE-TTHHHHHHHHHHHHHHHHHHHHTTS-HHHHHHHHHHHHHHHHHHHHHHHHHHHHHH-/-PPPPPGGGSHHHHHHHHHHHHHTTHHHHHHHHHS--HHHHHHHHHHHHH-SB-HHHHHHHTT--HHHHHHHHHHHHHTTSEEEEEE-TTS-EEEEEE-TTHHHHHHHHHHHHHHHHHHHHTTS-HHHHHHHHHHHHHHHHHHHHHHHHHHHHHH-